Protein AF-A0A2H0AMA6-F1 (afdb_monomer_lite)

Structure (mmCIF, N/CA/C/O backbone):
data_AF-A0A2H0AMA6-F1
#
_entry.id   AF-A0A2H0AMA6-F1
#
loop_
_atom_site.group_PDB
_atom_site.id
_atom_site.type_symbol
_atom_site.label_atom_id
_atom_site.label_alt_id
_atom_site.label_comp_id
_atom_site.label_asym_id
_atom_site.label_entity_id
_atom_site.label_seq_id
_atom_site.pdbx_PDB_ins_code
_atom_site.Cartn_x
_atom_site.Cartn_y
_atom_site.Cartn_z
_atom_site.occupancy
_atom_site.B_iso_or_equiv
_atom_site.auth_seq_id
_atom_site.auth_comp_id
_atom_site.auth_asym_id
_atom_site.auth_atom_id
_atom_site.pdbx_PDB_model_num
ATOM 1 N N . MET A 1 1 ? 12.348 5.128 -39.832 1.00 60.75 1 MET A N 1
ATOM 2 C CA . MET A 1 1 ? 12.205 6.499 -39.273 1.00 60.75 1 MET A CA 1
ATOM 3 C C . MET A 1 1 ? 12.639 6.485 -37.805 1.00 60.75 1 MET A C 1
ATOM 5 O O . MET A 1 1 ? 12.802 5.399 -37.267 1.00 60.75 1 MET A O 1
ATOM 9 N N . GLY A 1 2 ? 12.882 7.640 -37.170 1.00 78.94 2 GLY A N 1
ATOM 10 C CA . GLY A 1 2 ? 13.132 7.731 -35.716 1.00 78.94 2 GLY A CA 1
ATOM 11 C C . GLY A 1 2 ? 14.595 7.678 -35.244 1.00 78.94 2 GLY A C 1
ATOM 12 O O . GLY A 1 2 ? 14.843 7.806 -34.049 1.00 78.94 2 GLY A O 1
ATOM 13 N N . PHE A 1 3 ? 15.571 7.529 -36.150 1.00 84.69 3 PHE A N 1
ATOM 14 C CA . PHE A 1 3 ? 16.993 7.502 -35.772 1.00 84.69 3 PHE A CA 1
ATOM 15 C C . PHE A 1 3 ? 17.473 8.834 -35.187 1.00 84.69 3 PHE A C 1
ATOM 17 O O . PHE A 1 3 ? 18.254 8.829 -34.246 1.00 84.69 3 PHE A O 1
ATOM 24 N N . GLU A 1 4 ? 16.985 9.961 -35.708 1.00 85.94 4 GLU A N 1
ATOM 25 C CA . GLU A 1 4 ? 17.344 11.302 -35.233 1.00 85.94 4 GLU A CA 1
ATOM 26 C C . GLU A 1 4 ? 17.102 11.450 -33.727 1.00 85.94 4 GLU A C 1
ATOM 28 O O . GLU A 1 4 ? 18.034 11.767 -32.985 1.00 85.94 4 GLU A O 1
ATOM 33 N N . ARG A 1 5 ? 15.900 11.078 -33.263 1.00 87.19 5 ARG A N 1
ATOM 34 C CA . ARG A 1 5 ? 15.544 11.087 -31.839 1.00 87.19 5 ARG A CA 1
ATOM 35 C C . ARG A 1 5 ? 16.490 10.221 -31.017 1.00 87.19 5 ARG A C 1
ATOM 37 O O . ARG A 1 5 ? 17.027 10.695 -30.030 1.00 87.19 5 ARG A O 1
ATOM 44 N N . VAL A 1 6 ? 16.741 8.980 -31.439 1.00 87.56 6 VAL A N 1
ATOM 45 C CA . VAL A 1 6 ? 17.653 8.067 -30.725 1.00 87.56 6 VAL A CA 1
ATOM 46 C C . VAL A 1 6 ? 19.079 8.616 -30.695 1.00 87.56 6 VAL A C 1
ATOM 48 O O . VAL A 1 6 ? 19.745 8.560 -29.666 1.00 87.56 6 VAL A O 1
ATOM 51 N N . SER A 1 7 ? 19.550 9.176 -31.809 1.00 88.12 7 SER A N 1
ATOM 52 C CA . SER A 1 7 ? 20.918 9.667 -31.943 1.00 88.12 7 SER A CA 1
ATOM 53 C C . SER A 1 7 ? 21.227 10.807 -30.972 1.00 88.12 7 SER A C 1
ATOM 55 O O . SER A 1 7 ? 22.338 10.849 -30.447 1.00 88.12 7 SER A O 1
ATOM 57 N N . GLY A 1 8 ? 20.248 11.662 -30.653 1.00 88.12 8 GLY A N 1
ATOM 58 C CA . GLY A 1 8 ? 20.400 12.756 -29.690 1.00 88.12 8 GLY A CA 1
ATOM 59 C C . GLY A 1 8 ? 20.886 12.307 -28.308 1.00 88.12 8 GLY A C 1
ATOM 60 O O . GLY A 1 8 ? 21.648 13.029 -27.676 1.00 88.12 8 GLY A O 1
ATOM 61 N N . TYR A 1 9 ? 20.543 11.084 -27.893 1.00 86.81 9 TYR A N 1
ATOM 62 C CA . TYR A 1 9 ? 20.880 10.527 -26.578 1.00 86.81 9 TYR A CA 1
ATOM 63 C C . TYR A 1 9 ? 22.109 9.597 -26.580 1.00 86.81 9 TYR A C 1
ATOM 65 O O . TYR A 1 9 ? 22.490 9.050 -25.543 1.00 86.81 9 TYR A O 1
ATOM 73 N N . LEU A 1 10 ? 22.737 9.378 -27.738 1.00 89.19 10 LEU A N 1
ATOM 74 C CA . LEU A 1 10 ? 23.901 8.497 -27.877 1.00 89.19 10 LEU A CA 1
ATOM 75 C C . LEU A 1 10 ? 25.180 9.293 -28.123 1.00 89.19 10 LEU A C 1
ATOM 77 O O . LEU A 1 10 ? 25.173 10.297 -28.845 1.00 89.19 10 LEU A O 1
ATOM 81 N N . THR A 1 11 ? 26.300 8.787 -27.600 1.00 87.12 11 THR A N 1
ATOM 82 C CA . THR A 1 11 ? 27.637 9.285 -27.960 1.00 87.12 11 THR A CA 1
ATOM 83 C C . THR A 1 11 ? 27.904 9.061 -29.449 1.00 87.12 11 THR A C 1
ATOM 85 O O . THR A 1 11 ? 27.318 8.174 -30.071 1.00 87.12 11 THR A O 1
ATOM 88 N N . PHE A 1 12 ? 28.804 9.846 -30.046 1.00 85.94 12 PHE A N 1
ATOM 89 C CA . PHE A 1 12 ? 29.128 9.716 -31.471 1.00 85.94 12 PHE A CA 1
ATOM 90 C C . PHE A 1 12 ? 29.562 8.290 -31.855 1.00 85.94 12 PHE A C 1
ATOM 92 O O . PHE A 1 12 ? 29.065 7.731 -32.832 1.00 85.94 12 PHE A O 1
ATOM 99 N N . ASP A 1 13 ? 30.411 7.668 -31.034 1.00 85.56 13 ASP A N 1
ATOM 100 C CA . ASP A 1 13 ? 30.837 6.277 -31.209 1.00 85.56 13 ASP A CA 1
ATOM 101 C C . ASP A 1 13 ? 29.646 5.300 -31.150 1.00 85.56 13 ASP A C 1
ATOM 103 O O . ASP A 1 13 ? 29.482 4.446 -32.024 1.00 85.56 13 ASP A O 1
ATOM 107 N N . ASN A 1 14 ? 28.731 5.484 -30.195 1.00 87.06 14 ASN A N 1
ATOM 108 C CA . ASN A 1 14 ? 27.547 4.636 -30.061 1.00 87.06 14 ASN A CA 1
ATOM 109 C C . ASN A 1 14 ? 26.516 4.849 -31.177 1.00 87.06 14 ASN A C 1
ATOM 111 O O . ASN A 1 14 ? 25.849 3.891 -31.568 1.00 87.06 14 ASN A O 1
ATOM 115 N N . ARG A 1 15 ? 26.430 6.047 -31.772 1.00 89.50 15 ARG A N 1
ATOM 116 C CA . ARG A 1 15 ? 25.639 6.281 -32.996 1.00 89.50 15 ARG A CA 1
ATOM 117 C C . ARG A 1 15 ? 26.177 5.447 -34.155 1.00 89.50 15 ARG A C 1
ATOM 119 O O . ARG A 1 15 ? 25.401 4.776 -34.835 1.00 89.50 15 ARG A O 1
ATOM 126 N N . ILE A 1 16 ? 27.498 5.454 -34.354 1.00 85.38 16 ILE A N 1
ATOM 127 C CA . ILE A 1 16 ? 28.161 4.675 -35.409 1.00 85.38 16 ILE A CA 1
ATOM 128 C C . ILE A 1 16 ? 27.974 3.181 -35.162 1.00 85.38 16 ILE A C 1
ATOM 130 O O . ILE A 1 16 ? 27.588 2.454 -36.079 1.00 85.38 16 ILE A O 1
ATOM 134 N N . LYS A 1 17 ? 28.185 2.718 -33.926 1.00 85.50 17 LYS A N 1
ATOM 135 C CA . LYS A 1 17 ? 27.954 1.319 -33.551 1.00 85.50 17 LYS A CA 1
ATOM 136 C C . LYS A 1 17 ? 26.507 0.918 -33.804 1.00 85.50 17 LYS A C 1
ATOM 138 O O . LYS A 1 17 ? 26.286 -0.088 -34.465 1.00 85.50 17 LYS A O 1
ATOM 143 N N . LEU A 1 18 ? 25.523 1.703 -33.364 1.00 87.19 18 LEU A N 1
ATOM 144 C CA . LEU A 1 18 ? 24.110 1.399 -33.593 1.00 87.19 18 LEU A CA 1
ATOM 145 C C . LEU A 1 18 ? 23.794 1.288 -35.090 1.00 87.19 18 LEU A C 1
ATOM 147 O O . LEU A 1 18 ? 23.205 0.292 -35.511 1.00 87.19 18 LEU A O 1
ATOM 151 N N . LEU A 1 19 ? 24.246 2.245 -35.907 1.00 87.06 19 LEU A N 1
ATOM 152 C CA . LEU A 1 19 ? 24.083 2.186 -37.363 1.00 87.06 19 LEU A CA 1
ATOM 153 C C . LEU A 1 19 ? 24.729 0.930 -37.949 1.00 87.06 19 LEU A C 1
ATOM 155 O O . LEU A 1 19 ? 24.087 0.203 -38.709 1.00 87.06 19 LEU A O 1
ATOM 159 N N . LEU A 1 20 ? 25.956 0.614 -37.543 1.00 83.56 20 LEU A N 1
ATOM 160 C CA . LEU A 1 20 ? 26.652 -0.582 -37.994 1.00 83.56 20 LEU A CA 1
ATOM 161 C C . LEU A 1 20 ? 25.881 -1.862 -37.634 1.00 83.56 20 LEU A C 1
ATOM 163 O O . LEU A 1 20 ? 25.684 -2.722 -38.495 1.00 83.56 20 LEU A O 1
ATOM 167 N N . LEU A 1 21 ? 25.398 -1.978 -36.392 1.00 81.81 21 LEU A N 1
ATOM 168 C CA . LEU A 1 21 ? 24.591 -3.116 -35.942 1.00 81.81 21 LEU A CA 1
ATOM 169 C C . LEU A 1 21 ? 23.307 -3.234 -36.778 1.00 81.81 21 LEU A C 1
ATOM 171 O O . LEU A 1 21 ? 22.944 -4.337 -37.186 1.00 81.81 21 LEU A O 1
ATOM 175 N N . THR A 1 22 ? 22.647 -2.115 -37.088 1.00 85.69 22 THR A N 1
ATOM 176 C CA . THR A 1 22 ? 21.399 -2.116 -37.871 1.00 85.69 22 THR A CA 1
ATOM 177 C C . THR A 1 22 ? 21.622 -2.555 -39.318 1.00 85.69 22 THR A C 1
ATOM 179 O O . THR A 1 22 ? 20.881 -3.401 -39.818 1.00 85.69 22 THR A O 1
ATOM 182 N N . LEU A 1 23 ? 22.695 -2.091 -39.968 1.00 84.06 23 LEU A N 1
ATOM 183 C CA . LEU A 1 23 ? 23.067 -2.506 -41.324 1.00 84.06 23 LEU A CA 1
ATOM 184 C C . LEU A 1 23 ? 23.424 -3.995 -41.383 1.00 84.06 23 LEU A C 1
ATOM 186 O O . LEU A 1 23 ? 23.008 -4.713 -42.298 1.00 84.06 23 LEU A O 1
ATOM 190 N N . LEU A 1 24 ? 24.162 -4.489 -40.385 1.00 80.44 24 LEU A N 1
ATOM 191 C CA . LEU A 1 24 ? 24.450 -5.916 -40.254 1.00 80.44 24 LEU A CA 1
ATOM 192 C C . LEU A 1 24 ? 23.168 -6.730 -40.001 1.00 80.44 24 LEU A C 1
ATOM 194 O O . LEU A 1 24 ? 23.034 -7.837 -40.532 1.00 80.44 24 LEU A O 1
ATOM 198 N N . GLY A 1 25 ? 22.219 -6.177 -39.239 1.00 78.81 25 GLY A N 1
ATOM 199 C CA . GLY A 1 25 ? 20.888 -6.738 -39.016 1.00 78.81 25 GLY A CA 1
ATOM 200 C C . GLY A 1 25 ? 20.083 -6.872 -40.310 1.00 78.81 25 GLY A C 1
ATOM 201 O O . GLY A 1 25 ? 19.599 -7.963 -40.613 1.00 78.81 25 GLY A O 1
ATOM 202 N N . VAL A 1 26 ? 20.027 -5.815 -41.129 1.00 82.56 26 VAL A N 1
ATOM 203 C CA . VAL A 1 26 ? 19.351 -5.819 -42.441 1.00 82.56 26 VAL A CA 1
ATOM 204 C C . VAL A 1 26 ? 19.983 -6.845 -43.376 1.00 82.56 26 VAL A C 1
ATOM 206 O O . VAL A 1 26 ? 19.280 -7.659 -43.978 1.00 82.56 26 VAL A O 1
ATOM 209 N N . LYS A 1 27 ? 21.320 -6.870 -43.460 1.00 80.00 27 LYS A N 1
ATOM 210 C CA . LYS A 1 27 ? 22.049 -7.829 -44.301 1.00 80.00 27 LYS A CA 1
ATOM 211 C C . LYS A 1 27 ? 21.727 -9.279 -43.935 1.00 80.00 27 LYS A C 1
ATOM 213 O O . LYS A 1 27 ? 21.660 -10.127 -44.823 1.00 80.00 27 LYS A O 1
ATOM 218 N N . ARG A 1 28 ? 21.534 -9.574 -42.646 1.00 76.00 28 ARG A N 1
ATOM 219 C CA . ARG A 1 28 ? 21.132 -10.906 -42.175 1.00 76.00 28 ARG A CA 1
ATOM 220 C C . ARG A 1 28 ? 19.673 -11.209 -42.501 1.00 76.00 28 ARG A C 1
ATOM 222 O O . ARG A 1 28 ? 19.397 -12.298 -42.986 1.00 76.00 28 ARG A O 1
ATOM 229 N N . ALA A 1 29 ? 18.766 -10.285 -42.202 1.00 75.12 29 ALA A N 1
ATOM 230 C CA . ALA A 1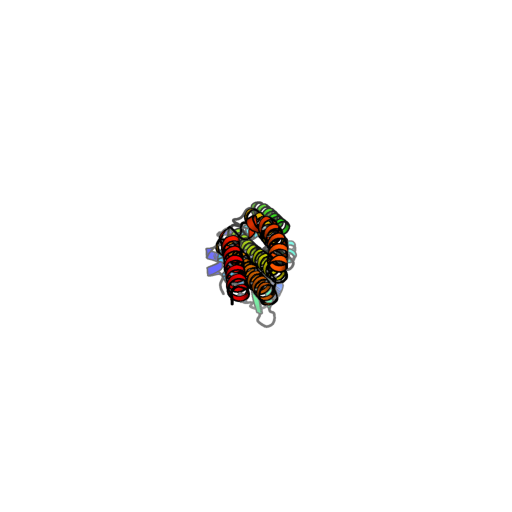 29 ? 17.333 -10.535 -42.268 1.00 75.12 29 ALA A CA 1
ATOM 231 C C . ALA A 1 29 ? 16.795 -10.596 -43.709 1.00 75.12 29 ALA A C 1
ATOM 233 O O . ALA A 1 29 ? 16.007 -11.478 -44.033 1.00 75.12 29 ALA A O 1
ATOM 234 N N . ALA A 1 30 ? 17.280 -9.716 -44.590 1.00 70.62 30 ALA A N 1
ATOM 235 C CA . ALA A 1 30 ? 16.842 -9.619 -45.986 1.00 70.62 30 ALA A CA 1
ATOM 236 C C . ALA A 1 30 ? 17.817 -10.267 -46.992 1.00 70.62 30 ALA A C 1
ATOM 238 O O . ALA A 1 30 ? 17.676 -10.103 -48.206 1.00 70.62 30 ALA A O 1
ATOM 239 N N . GLY A 1 31 ? 18.872 -10.940 -46.511 1.00 68.12 31 GLY A N 1
ATOM 240 C CA . GLY A 1 31 ? 19.891 -11.579 -47.357 1.00 68.12 31 GLY A CA 1
ATOM 241 C C . GLY A 1 31 ? 20.680 -10.618 -48.263 1.00 68.12 31 GLY A C 1
ATOM 242 O O . GLY A 1 31 ? 21.385 -11.073 -49.161 1.00 68.12 31 GLY A O 1
ATOM 243 N N . GLY A 1 32 ? 20.557 -9.301 -48.053 1.00 63.25 32 GLY A N 1
ATOM 244 C CA . GLY A 1 32 ? 21.255 -8.254 -48.807 1.00 63.25 32 GLY A CA 1
ATOM 245 C C . GLY A 1 32 ? 20.741 -7.992 -50.228 1.00 63.25 32 GLY A C 1
ATOM 246 O O . GLY A 1 32 ? 21.416 -7.286 -50.969 1.00 63.25 32 GLY A O 1
ATOM 247 N N . LYS A 1 33 ? 19.589 -8.552 -50.624 1.00 62.06 33 LYS A N 1
ATOM 248 C CA . LYS A 1 33 ? 19.087 -8.476 -52.013 1.00 62.06 33 LYS A CA 1
ATOM 249 C C . LYS A 1 33 ? 17.900 -7.527 -52.219 1.00 62.06 33 LYS A C 1
ATOM 251 O O . LYS A 1 33 ? 17.565 -7.239 -53.361 1.00 62.06 33 LYS A O 1
ATOM 256 N N . GLN A 1 34 ? 17.250 -7.060 -51.152 1.00 68.88 34 GLN A N 1
ATOM 257 C CA . GLN A 1 34 ? 16.043 -6.229 -51.240 1.00 68.88 34 GLN A CA 1
ATOM 258 C C . GLN A 1 34 ? 16.127 -5.001 -50.332 1.00 68.88 34 GLN A C 1
ATOM 260 O O . GLN A 1 34 ? 16.641 -5.077 -49.212 1.00 68.88 34 GLN A O 1
ATOM 265 N N . ALA A 1 35 ? 15.584 -3.879 -50.816 1.00 71.94 35 ALA A N 1
ATOM 266 C CA . ALA A 1 35 ? 15.422 -2.667 -50.023 1.00 71.94 35 ALA A CA 1
ATOM 267 C C . ALA A 1 35 ? 14.577 -2.976 -48.777 1.00 71.94 35 ALA A C 1
ATOM 269 O O . ALA A 1 35 ? 13.486 -3.540 -48.875 1.00 71.94 35 ALA A O 1
ATOM 270 N N . THR A 1 36 ? 15.128 -2.647 -47.613 1.00 82.19 36 THR A N 1
ATOM 271 C CA . THR A 1 36 ? 14.545 -2.922 -46.298 1.00 82.19 36 THR A CA 1
ATOM 272 C C . THR A 1 36 ? 14.492 -1.616 -45.526 1.00 82.19 36 THR A C 1
ATOM 274 O O . THR A 1 36 ? 15.496 -0.907 -45.445 1.00 82.19 36 THR A O 1
ATOM 277 N N . TYR A 1 37 ? 13.337 -1.301 -44.954 1.00 85.69 37 TYR A N 1
ATOM 278 C CA . TYR A 1 37 ? 13.173 -0.129 -44.107 1.00 85.69 37 TYR A CA 1
ATOM 279 C C . TYR A 1 37 ? 13.682 -0.430 -42.699 1.00 85.69 37 TYR A C 1
ATOM 281 O O . TYR A 1 37 ? 13.457 -1.517 -42.172 1.00 85.69 37 TYR A O 1
ATOM 289 N N . ILE A 1 38 ? 14.357 0.536 -42.079 1.00 88.00 38 ILE A N 1
ATOM 290 C CA . ILE A 1 38 ? 14.775 0.446 -40.677 1.00 88.00 38 ILE A CA 1
ATOM 291 C C . ILE A 1 38 ? 13.875 1.357 -39.851 1.00 88.00 38 ILE A C 1
ATOM 293 O O . ILE A 1 38 ? 13.722 2.553 -40.146 1.00 88.00 38 ILE A O 1
ATOM 297 N N . ASP A 1 39 ? 13.285 0.784 -38.812 1.00 89.00 39 ASP A N 1
ATOM 298 C CA . ASP A 1 39 ? 12.404 1.484 -37.898 1.00 89.00 39 ASP A CA 1
ATOM 299 C C . ASP A 1 39 ? 13.009 1.563 -36.494 1.00 89.00 39 ASP A C 1
ATOM 301 O O . ASP A 1 39 ? 13.275 0.547 -35.859 1.00 89.00 39 ASP A O 1
ATOM 305 N N . PHE A 1 40 ? 13.222 2.790 -36.022 1.00 89.06 40 PHE A N 1
ATOM 306 C CA . PHE A 1 40 ? 13.710 3.099 -34.681 1.00 89.06 40 PHE A CA 1
ATOM 307 C C . PHE A 1 40 ? 12.598 3.652 -33.785 1.00 89.06 40 PHE A C 1
ATOM 309 O O . PHE A 1 40 ? 12.904 4.108 -32.689 1.00 89.06 40 PHE A O 1
ATOM 316 N N . ALA A 1 41 ? 11.331 3.660 -34.215 1.00 88.19 41 ALA A N 1
ATOM 317 C CA . ALA A 1 41 ? 10.244 4.265 -33.447 1.00 88.19 41 ALA A CA 1
ATOM 318 C C . ALA A 1 41 ? 10.113 3.670 -32.034 1.00 88.19 41 ALA A C 1
ATOM 320 O O . ALA A 1 41 ? 9.982 4.420 -31.071 1.00 88.19 41 ALA A O 1
ATOM 321 N N . VAL A 1 42 ? 10.226 2.343 -31.900 1.00 86.25 42 VAL A N 1
ATOM 322 C CA . VAL A 1 42 ? 10.123 1.648 -30.603 1.00 86.25 42 VAL A CA 1
ATOM 323 C C . VAL A 1 42 ? 11.281 2.024 -29.677 1.00 86.25 42 VAL A C 1
ATOM 325 O O . VAL A 1 42 ? 11.053 2.443 -28.543 1.00 86.25 42 VAL A O 1
ATOM 328 N N . LEU A 1 43 ? 12.523 1.958 -30.172 1.00 87.12 43 LEU A N 1
ATOM 329 C CA . LEU A 1 43 ? 13.686 2.406 -29.406 1.00 87.12 43 LEU A CA 1
ATOM 330 C C . LEU A 1 43 ? 13.581 3.895 -29.049 1.00 87.12 43 LEU A C 1
ATOM 332 O O . LEU A 1 43 ? 13.838 4.272 -27.913 1.00 87.12 43 LEU A O 1
ATOM 336 N N . GLY A 1 44 ? 13.168 4.735 -29.997 1.00 86.75 44 GLY A N 1
ATOM 337 C CA . GLY A 1 44 ? 13.021 6.179 -29.824 1.00 86.75 44 GLY A CA 1
ATOM 338 C C . GLY A 1 44 ? 11.942 6.579 -28.822 1.00 86.75 44 GLY A C 1
ATOM 339 O O . GLY A 1 44 ? 12.094 7.607 -28.174 1.00 86.75 44 GLY A O 1
ATOM 340 N N . ALA A 1 45 ? 10.890 5.777 -28.651 1.00 86.06 45 ALA A N 1
ATOM 341 C CA . ALA A 1 45 ? 9.876 6.007 -27.623 1.00 86.06 45 ALA A CA 1
ATOM 342 C C . ALA A 1 45 ? 10.418 5.777 -26.201 1.00 86.06 45 ALA A C 1
ATOM 344 O O . ALA A 1 45 ? 9.978 6.434 -25.264 1.00 86.06 45 ALA A O 1
ATOM 345 N N . ASN A 1 46 ? 11.390 4.872 -26.048 1.00 83.12 46 ASN A N 1
ATOM 346 C CA . ASN A 1 46 ? 11.934 4.476 -24.747 1.00 83.12 46 ASN A CA 1
ATOM 347 C C . ASN A 1 46 ? 13.315 5.081 -24.446 1.00 83.12 46 ASN A C 1
ATOM 349 O O . ASN A 1 46 ? 13.797 4.953 -23.321 1.00 83.12 46 ASN A O 1
ATOM 353 N N . ILE A 1 47 ? 13.967 5.717 -25.429 1.00 85.69 47 ILE A N 1
ATOM 354 C CA . ILE A 1 47 ? 15.373 6.130 -25.327 1.00 85.69 47 ILE A CA 1
ATOM 355 C C . ILE A 1 47 ? 15.606 7.167 -24.227 1.00 85.69 47 ILE A C 1
ATOM 357 O O . ILE A 1 47 ? 16.614 7.078 -23.542 1.00 85.69 47 ILE A O 1
ATOM 361 N N . GLU A 1 48 ? 14.663 8.079 -23.990 1.00 83.25 48 GLU A N 1
ATOM 362 C CA . GLU A 1 48 ? 14.759 9.100 -22.934 1.00 83.25 48 GLU A CA 1
ATOM 363 C C . GLU A 1 48 ? 15.011 8.496 -21.551 1.00 83.25 48 GLU A C 1
ATOM 365 O O . GLU A 1 48 ? 15.843 8.999 -20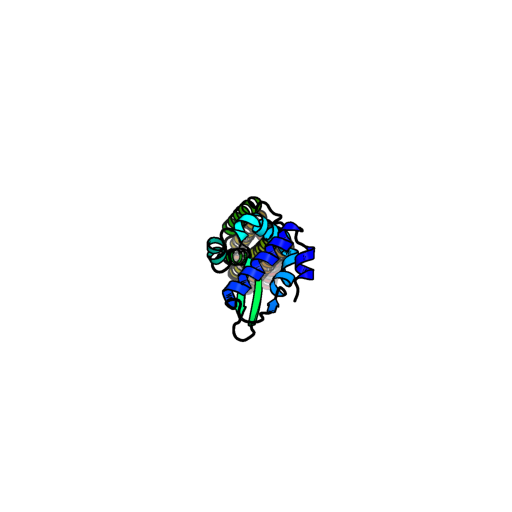.806 1.00 83.25 48 GLU A O 1
ATOM 370 N N . ASN A 1 49 ? 14.370 7.365 -21.248 1.00 78.38 49 ASN A N 1
ATOM 371 C CA . ASN A 1 49 ? 14.505 6.684 -19.958 1.00 78.38 49 ASN A CA 1
ATOM 372 C C . ASN A 1 49 ? 15.562 5.567 -19.982 1.00 78.38 49 ASN A C 1
ATOM 374 O O . ASN A 1 49 ? 15.812 4.908 -18.977 1.00 78.38 49 ASN A O 1
ATOM 378 N N . ARG A 1 50 ? 16.130 5.250 -21.151 1.00 82.56 50 ARG A N 1
ATOM 379 C CA . ARG A 1 50 ? 16.973 4.054 -21.345 1.00 82.56 50 ARG A CA 1
ATOM 380 C C . ARG A 1 50 ? 18.318 4.354 -21.991 1.00 82.56 50 ARG A C 1
ATOM 382 O O . ARG A 1 50 ? 19.081 3.420 -22.229 1.00 82.56 50 ARG A O 1
ATOM 389 N N . PHE A 1 51 ? 18.633 5.615 -22.281 1.00 84.38 51 PHE A N 1
ATOM 390 C CA . PHE A 1 51 ? 19.821 5.972 -23.051 1.00 84.38 51 PHE A CA 1
ATOM 391 C C . PHE A 1 51 ? 21.116 5.519 -22.385 1.00 84.38 51 PHE A C 1
ATOM 393 O O . PHE A 1 51 ? 22.017 5.074 -23.091 1.00 84.38 51 PHE A O 1
ATOM 400 N N . GLU A 1 52 ? 21.223 5.567 -21.058 1.00 79.62 52 GLU A N 1
ATOM 401 C CA . GLU A 1 52 ? 22.427 5.098 -20.370 1.00 79.62 52 GLU A CA 1
ATOM 402 C C . GLU A 1 52 ? 22.608 3.588 -20.495 1.00 79.62 52 GLU A C 1
ATOM 404 O O . GLU A 1 52 ? 23.675 3.135 -20.898 1.00 79.62 52 GLU A O 1
ATOM 409 N N . ALA A 1 53 ? 21.545 2.810 -20.277 1.00 81.50 53 ALA A N 1
ATOM 410 C CA . ALA A 1 53 ? 21.573 1.360 -20.459 1.00 81.50 53 ALA A CA 1
ATOM 411 C C . ALA A 1 53 ? 21.858 0.967 -21.924 1.00 81.50 53 ALA A C 1
ATOM 413 O O . ALA A 1 53 ? 22.549 -0.019 -22.197 1.00 81.50 53 ALA A O 1
ATOM 414 N N . VAL A 1 54 ? 21.360 1.750 -22.886 1.00 84.44 54 VAL A N 1
ATOM 415 C CA . VAL A 1 54 ? 21.661 1.570 -24.313 1.00 84.44 54 VAL A CA 1
ATOM 416 C C . VAL A 1 54 ? 23.126 1.906 -24.608 1.00 84.44 54 VAL A C 1
ATOM 418 O O . VAL A 1 54 ? 23.792 1.132 -25.299 1.00 84.44 54 VAL A O 1
ATOM 421 N N . ASN A 1 55 ? 23.649 3.014 -24.077 1.00 83.31 55 ASN A N 1
ATOM 422 C CA . ASN A 1 55 ? 25.049 3.406 -24.239 1.00 83.31 55 ASN A CA 1
ATOM 423 C C . ASN A 1 55 ? 25.995 2.384 -23.597 1.00 83.31 55 ASN A C 1
ATOM 425 O O . ASN A 1 55 ? 26.962 1.986 -24.238 1.00 83.31 55 ASN A O 1
ATOM 429 N N . ASP A 1 56 ? 25.701 1.899 -22.392 1.00 81.62 56 ASP A N 1
ATOM 430 C CA . ASP A 1 56 ? 26.477 0.852 -21.720 1.00 81.62 56 ASP A CA 1
ATOM 431 C C . ASP A 1 56 ? 26.472 -0.460 -22.524 1.00 81.62 56 ASP A C 1
ATOM 433 O O . ASP A 1 56 ? 27.521 -1.045 -22.817 1.00 81.62 56 ASP A O 1
ATOM 437 N N . SER A 1 57 ? 25.298 -0.870 -23.021 1.00 81.31 57 SER A N 1
ATOM 438 C CA . SER A 1 57 ? 25.176 -2.049 -23.884 1.00 81.31 57 SER A CA 1
ATOM 439 C C . SER A 1 57 ? 26.034 -1.934 -25.149 1.00 81.31 57 SER A C 1
ATOM 441 O O . SER A 1 57 ? 26.684 -2.908 -25.544 1.00 81.31 57 SER A O 1
ATOM 443 N N . LEU A 1 58 ? 26.081 -0.749 -25.764 1.00 81.81 58 LEU A N 1
ATOM 444 C CA . LEU A 1 58 ? 26.904 -0.454 -26.941 1.00 81.81 58 LEU A CA 1
ATOM 445 C C . LEU A 1 58 ? 28.399 -0.301 -26.613 1.00 81.81 58 LEU A C 1
ATOM 447 O O . LEU A 1 58 ? 29.244 -0.668 -27.431 1.00 81.81 58 LEU A O 1
ATOM 451 N N . ASN A 1 59 ? 28.744 0.176 -25.418 1.00 82.12 59 ASN A N 1
ATOM 452 C CA . ASN A 1 59 ? 30.124 0.296 -24.945 1.00 82.12 59 ASN A CA 1
ATOM 453 C C . ASN A 1 59 ? 30.768 -1.072 -24.687 1.00 82.12 59 ASN A C 1
ATOM 455 O O . ASN A 1 59 ? 31.972 -1.223 -24.875 1.00 82.12 59 ASN A O 1
ATOM 459 N N . SER A 1 60 ? 29.969 -2.093 -24.355 1.00 74.12 60 SER A N 1
ATOM 460 C CA . SER A 1 60 ? 30.438 -3.470 -24.120 1.00 74.12 60 SER A CA 1
ATOM 461 C C . SER A 1 60 ? 31.050 -4.176 -25.347 1.00 74.12 60 SER A C 1
ATOM 463 O O . SER A 1 60 ? 31.455 -5.337 -25.260 1.00 74.12 60 SER A O 1
ATOM 465 N N . SER A 1 61 ? 31.055 -3.548 -26.527 1.00 70.00 61 SER A N 1
ATOM 466 C CA . SER A 1 61 ? 31.630 -4.098 -27.760 1.00 70.00 61 SER A CA 1
ATOM 467 C C . SER A 1 61 ? 32.317 -2.998 -28.567 1.00 70.00 61 SER A C 1
ATOM 469 O O . SER A 1 61 ? 31.743 -1.933 -28.794 1.00 70.00 61 SER A O 1
ATOM 471 N N . SER A 1 62 ? 33.534 -3.246 -29.050 1.00 70.69 62 SER A N 1
ATOM 472 C CA . SER A 1 62 ? 34.212 -2.291 -29.932 1.00 70.69 62 SER A CA 1
ATOM 473 C C . SER A 1 62 ? 33.678 -2.377 -31.369 1.00 70.69 62 SER A C 1
ATOM 475 O O . SER A 1 62 ? 33.256 -3.437 -31.841 1.00 70.69 62 SER A O 1
ATOM 477 N N . ALA A 1 63 ? 33.720 -1.262 -32.106 1.00 67.94 63 ALA A N 1
ATOM 478 C CA . ALA A 1 63 ? 33.319 -1.233 -33.517 1.00 67.94 63 ALA A CA 1
ATOM 479 C C . ALA A 1 63 ? 34.159 -2.201 -34.379 1.00 67.94 63 ALA A C 1
ATOM 481 O O . ALA A 1 63 ? 33.631 -2.855 -35.282 1.00 67.94 63 ALA A O 1
ATOM 482 N N . ASN A 1 64 ? 35.443 -2.358 -34.043 1.00 66.88 64 ASN A N 1
ATOM 483 C CA . ASN A 1 64 ? 36.356 -3.281 -34.716 1.00 66.88 64 ASN A CA 1
ATOM 484 C C . ASN A 1 64 ? 35.993 -4.750 -34.459 1.00 66.88 64 ASN A C 1
ATOM 486 O O . ASN A 1 64 ? 35.961 -5.539 -35.403 1.00 66.88 64 ASN A O 1
ATOM 490 N N . GLU A 1 65 ? 35.641 -5.120 -33.225 1.00 68.56 65 GLU A N 1
ATOM 491 C CA . GLU A 1 65 ? 35.172 -6.477 -32.905 1.00 68.56 65 GLU A CA 1
ATOM 492 C C . GLU A 1 65 ? 33.860 -6.816 -33.621 1.00 68.56 65 GLU A C 1
ATOM 494 O O . GLU A 1 65 ? 33.700 -7.923 -34.140 1.00 68.56 65 GLU A O 1
ATOM 499 N N . LEU A 1 66 ? 32.932 -5.856 -33.696 1.00 68.50 66 LEU A N 1
ATOM 500 C CA . LEU A 1 66 ? 31.665 -6.010 -34.417 1.00 68.50 66 LEU A CA 1
ATOM 501 C C . LEU A 1 66 ? 31.877 -6.201 -35.927 1.00 68.50 66 LEU A C 1
ATOM 503 O O . LEU A 1 66 ? 31.127 -6.941 -36.572 1.00 68.50 66 LEU A O 1
ATOM 507 N N . TRP A 1 67 ? 32.899 -5.554 -36.490 1.00 67.88 67 TRP A N 1
ATOM 508 C CA . TRP A 1 67 ? 33.235 -5.651 -37.908 1.00 67.88 67 TRP A CA 1
ATOM 509 C C . TRP A 1 67 ? 33.956 -6.955 -38.270 1.00 67.88 67 TRP A C 1
ATOM 511 O O . TRP A 1 67 ? 33.630 -7.566 -39.295 1.00 67.88 67 TRP A O 1
ATOM 521 N N . GLN A 1 68 ? 34.911 -7.381 -37.434 1.00 69.00 68 GLN A N 1
ATOM 522 C CA . GLN A 1 68 ? 35.765 -8.547 -37.675 1.00 69.00 68 GLN A CA 1
ATOM 523 C C . GLN A 1 68 ? 35.057 -9.873 -37.366 1.00 69.00 68 GLN A C 1
ATOM 525 O O . GLN A 1 68 ? 35.124 -10.799 -38.173 1.00 69.00 68 GLN A O 1
ATOM 530 N N . ASP A 1 69 ? 34.303 -9.969 -36.265 1.00 64.31 69 ASP A N 1
ATOM 531 C CA . ASP A 1 69 ? 33.601 -11.202 -35.882 1.00 64.31 69 ASP A CA 1
ATOM 532 C C . ASP A 1 69 ? 32.085 -11.094 -36.097 1.00 64.31 69 ASP A C 1
ATOM 534 O O . ASP A 1 69 ? 31.247 -11.128 -35.184 1.00 64.31 69 ASP A O 1
ATOM 538 N N . ARG A 1 70 ? 31.721 -11.035 -37.382 1.00 65.06 70 ARG A N 1
ATOM 539 C CA . ARG A 1 70 ? 30.324 -11.023 -37.846 1.00 65.06 70 ARG A CA 1
ATOM 540 C C . ARG A 1 70 ? 29.529 -12.240 -37.355 1.00 65.06 70 ARG A C 1
ATOM 542 O O . ARG A 1 70 ? 28.302 -12.186 -37.323 1.00 65.06 70 ARG A O 1
ATOM 549 N N . SER A 1 71 ? 30.188 -13.342 -36.986 1.00 61.78 71 SER A N 1
ATOM 550 C CA . SER A 1 71 ? 29.548 -14.575 -36.511 1.00 61.78 71 SER A CA 1
ATOM 551 C C . SER A 1 71 ? 29.086 -14.475 -35.048 1.00 61.78 71 SER A C 1
ATOM 553 O O . SER A 1 71 ? 27.984 -14.925 -34.712 1.00 61.78 71 SER A O 1
ATOM 555 N N . ARG A 1 72 ? 29.877 -13.817 -34.187 1.00 61.69 72 ARG A N 1
ATOM 556 C CA . ARG A 1 72 ? 29.532 -13.531 -32.783 1.00 61.69 72 ARG A CA 1
ATOM 557 C C . ARG A 1 72 ? 28.419 -12.492 -32.687 1.00 61.69 72 ARG A C 1
ATOM 559 O O . ARG A 1 72 ? 27.481 -12.681 -31.911 1.00 61.69 72 ARG A O 1
ATOM 566 N N . PHE A 1 73 ? 28.468 -11.459 -33.533 1.00 62.78 73 PHE A N 1
ATOM 567 C CA . PHE A 1 73 ? 27.386 -10.480 -33.672 1.00 62.78 73 PHE A CA 1
ATOM 568 C C . PHE A 1 73 ? 26.055 -11.152 -34.054 1.00 62.78 73 PHE A C 1
ATOM 570 O O . PHE A 1 73 ? 25.040 -10.922 -33.399 1.00 62.78 73 PHE A O 1
ATOM 577 N N . ARG A 1 74 ? 26.061 -12.060 -35.047 1.00 61.28 74 ARG A N 1
ATOM 578 C CA . ARG A 1 74 ? 24.854 -12.784 -35.502 1.00 61.28 74 ARG A CA 1
ATOM 579 C C . ARG A 1 74 ? 24.135 -13.534 -34.380 1.00 61.28 74 ARG A C 1
ATOM 581 O O . ARG A 1 74 ? 22.908 -13.544 -34.367 1.00 61.28 74 ARG A O 1
ATOM 588 N N . ARG A 1 75 ? 24.878 -14.161 -33.460 1.00 61.25 75 ARG A N 1
ATOM 589 C CA . ARG A 1 75 ? 24.303 -14.860 -32.297 1.00 61.25 75 ARG A CA 1
ATOM 590 C C . ARG A 1 75 ? 23.830 -13.884 -31.219 1.00 61.25 75 ARG A C 1
ATOM 592 O O . ARG A 1 75 ? 22.749 -14.066 -30.674 1.00 61.25 75 ARG A O 1
ATOM 599 N N . ARG A 1 76 ? 24.595 -12.827 -30.934 1.00 61.78 76 ARG A N 1
ATOM 600 C CA . ARG A 1 76 ? 24.266 -11.867 -29.867 1.00 61.78 76 ARG A CA 1
ATOM 601 C C . ARG A 1 76 ? 23.079 -10.958 -30.206 1.00 61.78 76 ARG A C 1
ATOM 603 O O . ARG A 1 76 ? 22.268 -10.714 -29.329 1.00 61.78 76 ARG A O 1
ATOM 610 N N . ALA A 1 77 ? 22.946 -10.489 -31.443 1.00 57.66 77 ALA A N 1
ATOM 611 C CA . ALA A 1 77 ? 21.951 -9.475 -31.811 1.00 57.66 77 ALA A CA 1
ATOM 612 C C . ALA A 1 77 ? 20.514 -10.009 -31.998 1.00 57.66 77 ALA A C 1
ATOM 614 O O . ALA A 1 77 ? 19.559 -9.244 -31.928 1.00 57.66 77 ALA A O 1
ATOM 615 N N . PHE A 1 78 ? 20.353 -11.318 -32.232 1.00 55.09 78 PHE A N 1
ATOM 616 C CA . PHE A 1 78 ? 19.050 -11.947 -32.515 1.00 55.09 78 PHE A CA 1
ATOM 617 C C . PHE A 1 78 ? 18.627 -12.998 -31.474 1.00 55.09 78 PHE A C 1
ATOM 619 O O . PHE A 1 78 ? 17.524 -13.523 -31.563 1.00 55.09 78 PHE A O 1
ATOM 626 N N . SER A 1 79 ? 19.487 -13.328 -30.503 1.00 54.38 79 SER A N 1
ATOM 627 C CA . SER A 1 79 ? 19.226 -14.378 -29.501 1.00 54.38 79 SER A CA 1
ATOM 628 C C . SER A 1 79 ? 19.534 -13.949 -28.060 1.00 54.38 79 SER A C 1
ATOM 630 O O . SER A 1 79 ? 19.519 -14.787 -27.157 1.00 54.38 79 SER A O 1
ATOM 632 N N . ARG A 1 80 ? 19.853 -12.672 -27.807 1.00 61.34 80 ARG A N 1
ATOM 633 C CA . ARG A 1 80 ? 20.130 -12.200 -26.446 1.00 61.34 80 ARG A CA 1
ATOM 634 C C . ARG A 1 80 ? 18.850 -12.040 -25.625 1.00 61.34 80 ARG A C 1
ATOM 636 O O . ARG A 1 80 ? 17.818 -11.586 -26.113 1.00 61.34 80 ARG A O 1
ATOM 643 N N . ALA A 1 81 ? 18.964 -12.362 -24.337 1.00 58.94 81 ALA A N 1
ATOM 644 C CA . ALA A 1 81 ? 17.927 -12.095 -23.346 1.00 58.94 81 ALA A CA 1
ATOM 645 C C . ALA A 1 81 ? 17.793 -10.594 -23.010 1.00 58.94 81 ALA A C 1
ATOM 647 O O . ALA A 1 81 ? 16.752 -10.204 -22.495 1.00 58.94 81 ALA A O 1
ATOM 648 N N . SER A 1 82 ? 18.802 -9.768 -23.322 1.00 68.00 82 SER A N 1
ATOM 649 C CA . SER A 1 82 ? 18.845 -8.321 -23.057 1.00 68.00 82 SER A CA 1
ATOM 650 C C . SER A 1 82 ? 19.808 -7.570 -23.995 1.00 68.00 82 SER A C 1
ATOM 652 O O . SER A 1 82 ? 20.708 -8.171 -24.587 1.00 68.00 82 SER A O 1
ATOM 654 N N . GLY A 1 83 ? 19.638 -6.254 -24.123 1.00 77.56 83 GLY A N 1
ATOM 655 C CA . GLY A 1 83 ? 20.388 -5.375 -25.024 1.00 77.56 83 GLY A CA 1
ATOM 656 C C . GLY A 1 83 ? 19.604 -5.000 -26.284 1.00 77.56 83 GLY A C 1
ATOM 657 O O . GLY A 1 83 ? 18.382 -5.140 -26.335 1.00 77.56 83 GLY A O 1
ATOM 658 N N . ILE A 1 84 ? 20.309 -4.521 -27.311 1.00 83.62 84 ILE A N 1
ATOM 659 C CA . ILE A 1 84 ? 19.693 -4.173 -28.601 1.00 83.62 84 ILE A CA 1
ATOM 660 C C . ILE A 1 84 ? 19.223 -5.443 -29.309 1.00 83.62 84 ILE A C 1
ATOM 662 O O . ILE A 1 84 ? 20.006 -6.375 -29.520 1.00 83.62 84 ILE A O 1
ATOM 666 N N . ILE A 1 85 ? 17.951 -5.447 -29.695 1.00 84.75 85 ILE A N 1
ATOM 667 C CA . ILE A 1 85 ? 17.298 -6.534 -30.416 1.00 84.75 85 ILE A CA 1
ATOM 668 C C . ILE A 1 85 ? 16.776 -6.039 -31.762 1.00 84.75 85 ILE A C 1
ATOM 670 O O . ILE A 1 85 ? 16.442 -4.867 -31.944 1.00 84.75 85 ILE A O 1
ATOM 674 N N . PHE A 1 86 ? 16.693 -6.970 -32.705 1.00 84.75 86 PHE A N 1
ATOM 675 C CA . PHE A 1 86 ? 16.213 -6.709 -34.052 1.00 84.75 86 PHE A CA 1
ATOM 676 C C . PHE A 1 86 ? 15.060 -7.646 -34.391 1.00 84.75 86 PHE A C 1
ATOM 678 O O . PHE A 1 86 ? 15.230 -8.867 -34.395 1.00 84.75 86 PHE A O 1
ATOM 685 N N . ASN A 1 87 ? 13.911 -7.067 -34.730 1.00 85.06 87 ASN A N 1
ATOM 686 C CA . ASN A 1 87 ? 12.726 -7.800 -35.160 1.00 85.06 87 ASN A CA 1
ATOM 687 C C . ASN A 1 87 ? 12.480 -7.514 -36.640 1.00 85.06 87 ASN A C 1
ATOM 689 O O . ASN A 1 87 ? 12.315 -6.362 -37.031 1.00 85.06 87 ASN A O 1
ATOM 693 N N . PHE A 1 88 ? 12.479 -8.551 -37.476 1.00 84.56 88 PHE A N 1
ATOM 694 C CA . PHE A 1 88 ? 12.261 -8.396 -38.911 1.00 84.56 88 PHE A CA 1
ATOM 695 C C . PHE A 1 88 ? 10.871 -8.877 -39.313 1.00 84.56 88 PHE A C 1
ATOM 697 O O . PHE A 1 88 ? 10.531 -10.041 -39.103 1.00 84.56 88 PHE A O 1
ATOM 704 N N . ASN A 1 89 ? 10.097 -7.996 -39.943 1.00 85.25 89 ASN A N 1
ATOM 705 C CA . ASN A 1 89 ? 8.835 -8.340 -40.580 1.00 85.25 89 ASN A CA 1
ATOM 706 C C . ASN A 1 89 ? 9.063 -8.540 -42.085 1.00 85.25 89 ASN A C 1
ATOM 708 O O . ASN A 1 89 ? 9.287 -7.576 -42.819 1.00 85.25 89 ASN A O 1
ATOM 712 N N . ALA A 1 90 ? 8.984 -9.791 -42.547 1.00 81.81 90 ALA A N 1
ATOM 713 C CA . ALA A 1 90 ? 9.220 -10.141 -43.947 1.00 81.81 90 ALA A CA 1
ATOM 714 C C . ALA A 1 90 ? 8.155 -9.568 -44.899 1.00 81.81 90 ALA A C 1
ATOM 716 O O . ALA A 1 90 ? 8.494 -9.138 -46.001 1.00 81.81 90 ALA A O 1
ATOM 717 N N . SER A 1 91 ? 6.892 -9.508 -44.466 1.00 81.88 91 SER A N 1
ATOM 718 C CA . SER A 1 91 ? 5.769 -9.022 -45.279 1.00 81.88 91 SER A CA 1
ATOM 719 C C . SER A 1 91 ? 5.851 -7.519 -45.537 1.00 81.88 91 SER A C 1
ATOM 721 O O . SER A 1 91 ? 5.529 -7.058 -46.627 1.00 81.88 91 SER A O 1
ATOM 723 N N . GLN A 1 92 ? 6.315 -6.754 -44.546 1.00 84.12 92 GLN A N 1
ATOM 724 C CA . GLN A 1 92 ? 6.458 -5.296 -44.647 1.00 84.12 92 GLN A CA 1
ATOM 725 C C . GLN A 1 92 ? 7.879 -4.853 -45.022 1.00 84.12 92 GLN A C 1
ATOM 727 O O . GLN A 1 92 ? 8.101 -3.678 -45.302 1.00 84.12 92 GLN A O 1
ATOM 732 N N . ARG A 1 93 ? 8.848 -5.779 -45.035 1.00 84.88 93 ARG A N 1
ATOM 733 C CA . ARG A 1 93 ? 10.280 -5.501 -45.244 1.00 84.88 93 ARG A CA 1
ATOM 734 C C . ARG A 1 93 ? 10.805 -4.426 -44.289 1.00 84.88 93 ARG A C 1
ATOM 736 O O . ARG A 1 93 ? 11.551 -3.534 -44.694 1.00 84.88 93 ARG A O 1
ATOM 743 N N . VAL A 1 94 ? 10.412 -4.519 -43.020 1.00 87.19 94 VAL A N 1
ATOM 744 C CA . VAL A 1 94 ? 10.831 -3.592 -41.961 1.00 87.19 94 VAL A CA 1
ATOM 745 C C . VAL A 1 94 ? 11.678 -4.336 -40.936 1.00 87.19 94 VAL A C 1
ATOM 747 O O . VAL A 1 94 ? 11.282 -5.392 -40.441 1.00 87.19 94 VAL A O 1
ATOM 750 N N . LEU A 1 95 ? 12.843 -3.777 -40.615 1.00 86.44 95 LEU A N 1
ATOM 751 C CA . LEU A 1 95 ? 13.656 -4.155 -39.468 1.00 86.44 95 LEU A CA 1
ATOM 752 C C . LEU A 1 95 ? 13.413 -3.153 -38.338 1.00 86.44 95 LEU A C 1
ATOM 754 O O . LEU A 1 95 ? 13.893 -2.020 -38.398 1.00 86.44 95 LEU A O 1
ATOM 758 N N . THR A 1 96 ? 12.693 -3.578 -37.309 1.00 88.69 96 THR A N 1
ATOM 759 C CA . THR A 1 96 ? 12.467 -2.779 -36.106 1.00 88.69 96 THR A CA 1
ATOM 760 C C . THR A 1 96 ? 13.621 -2.972 -35.131 1.00 88.69 96 THR A C 1
ATOM 762 O O . THR A 1 96 ? 14.028 -4.101 -34.838 1.00 88.69 96 THR A O 1
ATOM 765 N N . VAL A 1 97 ? 14.139 -1.854 -34.638 1.00 87.50 97 VAL A N 1
ATOM 766 C CA . VAL A 1 97 ? 15.209 -1.770 -33.647 1.00 87.50 97 VAL A CA 1
ATOM 767 C C . VAL A 1 97 ? 14.580 -1.460 -32.299 1.00 87.50 97 VAL A C 1
ATOM 769 O O . VAL A 1 97 ? 13.840 -0.485 -32.163 1.00 87.50 97 VAL A O 1
ATOM 772 N N . ASP A 1 98 ? 14.887 -2.286 -31.309 1.00 87.25 98 ASP A N 1
ATOM 773 C CA . ASP A 1 98 ? 14.357 -2.161 -29.955 1.00 87.25 98 ASP A CA 1
ATOM 774 C C . ASP A 1 98 ? 15.456 -2.482 -28.927 1.00 87.25 98 ASP A C 1
ATOM 776 O O . ASP A 1 98 ? 16.525 -2.997 -29.270 1.00 87.25 98 ASP A O 1
ATOM 780 N N . PHE A 1 99 ? 15.216 -2.156 -27.662 1.00 84.81 99 PHE A N 1
ATOM 781 C CA . PHE A 1 99 ? 16.115 -2.427 -26.552 1.00 84.81 99 PHE A CA 1
ATOM 782 C C . PHE A 1 99 ? 15.384 -3.182 -25.450 1.00 84.81 99 PHE A C 1
ATOM 784 O O . PHE A 1 99 ? 14.415 -2.703 -24.864 1.00 84.81 99 PHE A O 1
ATOM 791 N N . ARG A 1 100 ? 15.896 -4.368 -25.124 1.00 81.69 100 ARG A N 1
ATOM 792 C CA . ARG A 1 100 ? 15.393 -5.168 -24.014 1.00 81.69 100 ARG A CA 1
ATOM 793 C C . ARG A 1 100 ? 16.253 -4.937 -22.783 1.00 81.69 100 ARG A C 1
ATOM 795 O O . ARG A 1 100 ? 17.400 -5.375 -22.730 1.00 81.69 100 ARG A O 1
ATOM 802 N N . ASP A 1 101 ? 15.672 -4.289 -21.789 1.00 75.81 101 ASP A N 1
ATOM 803 C CA . ASP A 1 101 ? 16.351 -3.955 -20.543 1.00 75.81 101 ASP A CA 1
ATOM 804 C C . ASP A 1 101 ? 16.812 -5.219 -19.772 1.00 75.81 101 ASP A C 1
ATOM 806 O O . ASP A 1 101 ? 15.992 -6.105 -19.497 1.00 75.81 101 ASP A O 1
ATOM 810 N N . PRO A 1 102 ? 18.112 -5.337 -19.423 1.00 69.38 102 PRO A N 1
ATOM 811 C CA . PRO A 1 102 ? 18.632 -6.441 -18.613 1.00 69.38 102 PRO A CA 1
ATOM 812 C C . PRO A 1 102 ? 18.048 -6.512 -17.198 1.00 69.38 102 PRO A C 1
ATOM 814 O O . PRO A 1 102 ? 18.048 -7.590 -16.602 1.00 69.38 102 PRO A O 1
ATOM 817 N N . LEU A 1 103 ? 17.546 -5.404 -16.654 1.00 72.62 103 LEU A N 1
ATOM 818 C CA . LEU A 1 103 ? 17.072 -5.323 -15.273 1.00 72.62 103 LEU A CA 1
ATOM 819 C C . LEU A 1 103 ? 15.703 -5.972 -15.067 1.00 72.62 103 LEU A C 1
ATOM 821 O O . LEU A 1 103 ? 15.358 -6.318 -13.930 1.00 72.62 103 LEU A O 1
ATOM 825 N N . ALA A 1 104 ? 14.955 -6.180 -16.159 1.00 76.00 104 ALA A N 1
ATOM 826 C CA . ALA A 1 104 ? 13.626 -6.785 -16.176 1.00 76.00 104 ALA A CA 1
ATOM 827 C C . ALA A 1 104 ? 12.701 -6.211 -15.085 1.00 76.00 104 ALA A C 1
ATOM 829 O O . ALA A 1 104 ? 11.975 -6.952 -14.417 1.00 76.00 104 ALA A O 1
ATOM 830 N N . VAL A 1 105 ? 12.726 -4.887 -14.904 1.00 80.94 105 VAL A N 1
ATOM 831 C CA . VAL A 1 105 ? 11.988 -4.179 -13.845 1.00 80.94 105 VAL A CA 1
ATOM 832 C C . VAL A 1 105 ? 10.493 -4.509 -13.793 1.00 80.94 105 VAL A C 1
ATOM 834 O O . VAL A 1 105 ? 10.007 -4.734 -12.686 1.00 80.94 105 VAL A O 1
ATOM 837 N N . PRO A 1 106 ? 9.769 -4.688 -14.918 1.00 81.81 106 PRO A N 1
ATOM 838 C CA . PRO A 1 106 ? 8.379 -5.146 -14.871 1.00 81.81 106 PRO A CA 1
ATOM 839 C C . PRO A 1 106 ? 8.191 -6.450 -14.084 1.00 81.81 106 PRO A C 1
ATOM 841 O O . PRO A 1 106 ? 7.298 -6.542 -13.250 1.00 81.81 106 PRO A O 1
ATOM 844 N N . ARG A 1 107 ? 9.095 -7.427 -14.244 1.00 85.94 107 ARG A N 1
ATOM 845 C CA . ARG A 1 107 ? 9.028 -8.695 -13.497 1.00 85.94 107 ARG A CA 1
ATOM 846 C C . ARG A 1 107 ? 9.279 -8.499 -12.005 1.00 85.94 107 ARG A C 1
ATOM 848 O O . ARG A 1 107 ? 8.691 -9.203 -11.190 1.00 85.94 107 ARG A O 1
ATOM 855 N N . ARG A 1 108 ? 10.158 -7.561 -11.640 1.00 87.81 108 ARG A N 1
ATOM 856 C CA . ARG A 1 108 ? 10.414 -7.211 -10.234 1.00 87.81 108 ARG A CA 1
ATOM 857 C C . ARG A 1 108 ? 9.199 -6.525 -9.609 1.00 87.81 108 ARG A C 1
ATOM 859 O O . ARG A 1 108 ? 8.833 -6.858 -8.488 1.00 87.81 108 ARG A O 1
ATOM 866 N N . ILE A 1 109 ? 8.533 -5.644 -10.355 1.00 89.25 109 ILE A N 1
ATOM 867 C CA . ILE A 1 109 ? 7.268 -5.016 -9.948 1.00 89.25 109 ILE A CA 1
ATOM 868 C C . ILE A 1 109 ? 6.171 -6.074 -9.768 1.00 89.25 109 ILE A C 1
ATOM 870 O O . ILE A 1 109 ? 5.461 -6.060 -8.765 1.00 89.25 109 ILE A O 1
ATOM 874 N N . ASP A 1 110 ? 6.045 -7.028 -10.690 1.00 90.00 110 ASP A N 1
ATOM 875 C CA . ASP A 1 110 ? 5.068 -8.116 -10.556 1.00 90.00 110 ASP A CA 1
ATOM 876 C C . ASP A 1 110 ? 5.367 -8.998 -9.340 1.00 90.00 110 ASP A C 1
ATOM 878 O O . ASP A 1 110 ? 4.454 -9.426 -8.632 1.00 90.00 110 ASP A O 1
ATOM 882 N N . ARG A 1 111 ? 6.651 -9.208 -9.031 1.00 90.75 111 ARG A N 1
ATOM 883 C CA . ARG A 1 111 ? 7.056 -9.899 -7.807 1.00 90.75 111 ARG A CA 1
ATOM 884 C C . ARG A 1 111 ? 6.682 -9.109 -6.552 1.00 90.75 111 ARG A C 1
ATOM 886 O O . ARG A 1 111 ? 6.155 -9.721 -5.628 1.00 90.75 111 ARG A O 1
ATOM 893 N N . ILE 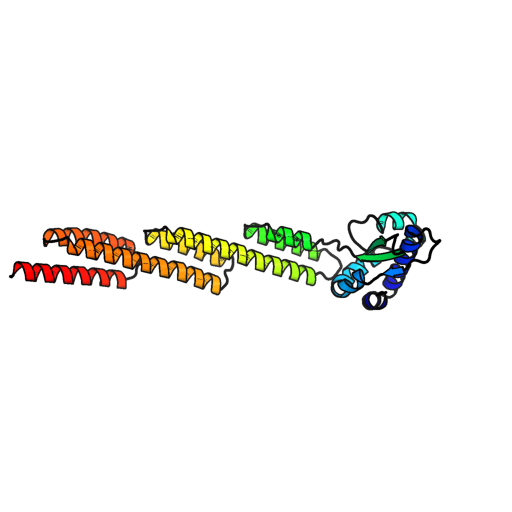A 1 112 ? 6.883 -7.787 -6.533 1.00 91.88 112 ILE A N 1
ATOM 894 C CA . ILE A 1 112 ? 6.454 -6.900 -5.434 1.00 91.88 112 ILE A CA 1
ATOM 895 C C . ILE A 1 112 ? 4.962 -7.086 -5.141 1.00 91.88 112 ILE A C 1
ATOM 897 O O . ILE A 1 112 ? 4.589 -7.342 -3.999 1.00 91.88 112 ILE A O 1
ATOM 901 N N . LYS A 1 113 ? 4.120 -7.057 -6.180 1.00 91.19 113 LYS A N 1
ATOM 902 C CA . LYS A 1 113 ? 2.661 -7.211 -6.048 1.00 91.19 113 LYS A CA 1
ATOM 903 C C . LYS A 1 113 ? 2.228 -8.555 -5.455 1.00 91.19 113 LYS A C 1
ATOM 905 O O . LYS A 1 113 ? 1.125 -8.654 -4.936 1.00 91.19 113 LYS A O 1
ATOM 910 N N . SER A 1 114 ? 3.066 -9.588 -5.546 1.00 92.38 114 SER A N 1
ATOM 911 C CA . SER A 1 114 ? 2.744 -10.933 -5.051 1.00 92.38 114 SER A CA 1
ATOM 912 C C . SER A 1 114 ? 2.992 -11.138 -3.554 1.00 92.38 114 SER A C 1
ATOM 914 O O . SER A 1 114 ? 2.639 -12.190 -3.027 1.00 92.38 114 SER A O 1
ATOM 916 N N . PHE A 1 115 ? 3.628 -10.186 -2.864 1.00 92.38 115 PHE A N 1
ATOM 917 C CA . PHE A 1 115 ? 3.861 -10.307 -1.426 1.00 92.38 115 PHE A CA 1
ATOM 918 C C . PHE A 1 115 ? 2.630 -9.874 -0.627 1.00 92.38 115 PHE A C 1
ATOM 920 O O . PHE A 1 115 ? 2.033 -8.838 -0.910 1.00 92.38 115 PHE A O 1
ATOM 927 N N . ASP A 1 116 ? 2.299 -10.648 0.404 1.00 89.38 116 ASP A N 1
ATOM 928 C CA . ASP A 1 116 ? 1.262 -10.331 1.402 1.00 89.38 116 ASP A CA 1
ATOM 929 C C . ASP A 1 116 ? 1.855 -9.998 2.782 1.00 89.38 116 ASP A C 1
ATOM 931 O O . ASP A 1 116 ? 1.137 -9.654 3.717 1.00 89.38 116 ASP A O 1
ATOM 935 N N . ASP A 1 117 ? 3.174 -10.134 2.913 1.00 89.50 117 ASP A N 1
ATOM 936 C CA . ASP A 1 117 ? 3.927 -9.991 4.153 1.00 89.50 117 ASP A CA 1
ATOM 937 C C . ASP A 1 117 ? 4.874 -8.793 4.042 1.00 89.50 117 ASP A C 1
ATOM 939 O O . ASP A 1 117 ? 5.639 -8.686 3.076 1.00 89.50 117 ASP A O 1
ATOM 943 N N . VAL A 1 118 ? 4.794 -7.886 5.019 1.00 90.06 118 VAL A N 1
ATOM 944 C CA . VAL A 1 118 ? 5.503 -6.599 4.999 1.00 90.06 118 VAL A CA 1
ATOM 945 C C . VAL A 1 118 ? 7.017 -6.790 5.082 1.00 90.06 118 VAL A C 1
ATOM 947 O O . VAL A 1 118 ? 7.754 -6.109 4.369 1.00 90.06 118 VAL A O 1
ATOM 950 N N . ASP A 1 119 ? 7.502 -7.740 5.879 1.00 89.44 119 ASP A N 1
ATOM 951 C CA . ASP A 1 119 ? 8.939 -7.962 6.054 1.00 89.44 119 ASP A CA 1
ATOM 952 C C . ASP A 1 119 ? 9.561 -8.588 4.809 1.00 89.44 119 ASP A C 1
ATOM 954 O O . ASP A 1 119 ? 10.621 -8.157 4.345 1.00 89.44 119 ASP A O 1
ATOM 958 N N . LYS A 1 120 ? 8.867 -9.553 4.193 1.00 91.69 120 LYS A N 1
ATOM 959 C CA . LYS A 1 120 ? 9.279 -10.114 2.897 1.00 91.69 120 LYS A CA 1
ATOM 960 C C . LYS A 1 120 ? 9.287 -9.049 1.806 1.00 91.69 120 LYS A C 1
ATOM 962 O O . LYS A 1 120 ? 10.208 -9.029 0.987 1.00 91.69 120 LYS A O 1
ATOM 967 N N . LEU A 1 121 ? 8.293 -8.162 1.805 1.00 92.69 121 LEU A N 1
ATOM 968 C CA . LEU A 1 121 ? 8.205 -7.051 0.864 1.00 92.69 121 LEU A CA 1
ATOM 969 C C . LEU A 1 121 ? 9.379 -6.065 1.047 1.00 92.69 121 LEU A C 1
ATOM 971 O O . LEU A 1 121 ? 10.066 -5.755 0.070 1.00 92.69 121 LEU A O 1
ATOM 975 N N . LYS A 1 122 ? 9.669 -5.644 2.289 1.00 91.56 122 LYS A N 1
ATOM 976 C CA . LYS A 1 122 ? 10.818 -4.785 2.643 1.00 91.56 122 LYS A CA 1
ATOM 977 C C . LYS A 1 122 ? 12.149 -5.425 2.240 1.00 91.56 122 LYS A C 1
ATOM 979 O O . LYS A 1 122 ? 12.971 -4.793 1.574 1.00 91.56 122 LYS A O 1
ATOM 984 N N . GLY A 1 123 ? 12.348 -6.698 2.586 1.00 92.81 123 GLY A N 1
ATOM 985 C CA . GLY A 1 123 ? 13.559 -7.445 2.244 1.00 92.81 123 GLY A CA 1
ATOM 986 C C . GLY A 1 123 ? 13.768 -7.567 0.732 1.00 92.81 123 GLY A C 1
ATOM 987 O O . GLY A 1 123 ? 14.884 -7.380 0.233 1.00 92.81 123 GLY A O 1
ATOM 988 N N . TYR A 1 124 ? 12.694 -7.814 -0.025 1.00 93.25 124 TYR A N 1
ATOM 989 C CA . TYR A 1 124 ? 12.766 -7.886 -1.482 1.00 93.25 124 TYR A CA 1
ATOM 990 C C . TYR A 1 124 ? 13.124 -6.538 -2.117 1.00 93.25 124 TYR A C 1
ATOM 992 O O . TYR A 1 124 ? 14.008 -6.507 -2.981 1.00 93.25 124 TYR A O 1
ATOM 1000 N N . LEU A 1 125 ? 12.507 -5.434 -1.676 1.00 92.06 125 LEU A N 1
ATOM 1001 C CA . LEU A 1 125 ? 12.860 -4.093 -2.152 1.00 92.06 125 LEU A CA 1
ATOM 1002 C C . LEU A 1 125 ? 14.337 -3.790 -1.869 1.00 92.06 125 LEU A C 1
ATOM 1004 O O . LEU A 1 125 ? 15.072 -3.449 -2.794 1.00 92.06 125 LEU A O 1
ATOM 1008 N N . HIS A 1 126 ? 14.798 -4.002 -0.632 1.00 92.50 126 HIS A N 1
ATOM 1009 C CA . HIS A 1 126 ? 16.185 -3.739 -0.249 1.00 92.50 126 HIS A CA 1
ATOM 1010 C C . HIS A 1 126 ? 17.183 -4.514 -1.123 1.00 92.50 126 HIS A C 1
ATOM 1012 O O . HIS A 1 126 ? 18.099 -3.928 -1.701 1.00 92.50 126 HIS A O 1
ATOM 1018 N N . SER A 1 127 ? 16.972 -5.824 -1.297 1.00 91.69 127 SER A N 1
ATOM 1019 C CA . SER A 1 127 ? 17.826 -6.648 -2.166 1.00 91.69 127 SER A CA 1
ATOM 1020 C C . SER A 1 127 ? 17.787 -6.198 -3.634 1.00 91.69 127 SER A C 1
ATOM 1022 O O . SER A 1 127 ? 18.811 -6.233 -4.322 1.00 91.69 127 SER A O 1
ATOM 1024 N N . SER A 1 128 ? 16.631 -5.722 -4.106 1.00 88.44 128 SER A N 1
ATOM 1025 C CA . SER A 1 128 ? 16.451 -5.229 -5.471 1.00 88.44 128 SER A CA 1
ATOM 1026 C C . SER A 1 128 ? 17.201 -3.921 -5.710 1.00 88.44 128 SER A C 1
ATOM 1028 O O . SER A 1 128 ? 17.870 -3.812 -6.738 1.00 88.44 128 SER A O 1
ATOM 1030 N N . LEU A 1 129 ? 17.152 -2.980 -4.760 1.00 89.44 129 LEU A N 1
ATOM 1031 C CA . LEU A 1 129 ? 17.900 -1.719 -4.808 1.00 89.44 129 LEU A CA 1
ATOM 1032 C C . LEU A 1 129 ? 19.412 -1.966 -4.709 1.00 89.44 129 LEU A C 1
ATOM 1034 O O . LEU A 1 129 ? 20.183 -1.439 -5.507 1.00 89.44 129 LEU A O 1
ATOM 1038 N N . MET A 1 130 ? 19.857 -2.858 -3.814 1.00 88.31 130 MET A N 1
ATOM 1039 C CA . MET A 1 130 ? 21.273 -3.253 -3.744 1.00 88.31 130 MET A CA 1
ATOM 1040 C C . MET A 1 130 ? 21.770 -3.886 -5.047 1.00 88.31 130 MET A C 1
ATOM 1042 O O . MET A 1 130 ? 22.938 -3.736 -5.403 1.00 88.31 130 MET A O 1
ATOM 1046 N N . ALA A 1 131 ? 20.907 -4.608 -5.765 1.00 85.88 131 ALA A N 1
ATOM 1047 C CA . ALA A 1 131 ? 21.249 -5.149 -7.072 1.00 85.88 131 ALA A CA 1
ATOM 1048 C C . ALA A 1 131 ? 21.339 -4.061 -8.154 1.00 85.88 131 ALA A C 1
ATOM 1050 O O . ALA A 1 131 ? 22.167 -4.209 -9.046 1.00 85.88 131 ALA A O 1
ATOM 1051 N N . LEU A 1 132 ? 20.525 -2.999 -8.087 1.00 84.81 132 LEU A N 1
ATOM 1052 C CA . LEU A 1 132 ? 20.570 -1.874 -9.033 1.00 84.81 132 LEU A CA 1
ATOM 1053 C C . LEU A 1 132 ? 21.856 -1.054 -8.888 1.00 84.81 132 LEU A C 1
ATOM 1055 O O . LEU A 1 132 ? 22.528 -0.811 -9.883 1.00 84.81 132 LEU A O 1
ATOM 1059 N N . ARG A 1 133 ? 22.301 -0.805 -7.652 1.00 84.00 133 ARG A N 1
ATOM 1060 C CA . ARG A 1 133 ? 23.570 -0.107 -7.362 1.00 84.00 133 ARG A CA 1
ATOM 1061 C C . ARG A 1 133 ? 24.829 -0.779 -7.923 1.00 84.00 133 ARG A C 1
ATOM 1063 O O . ARG A 1 133 ? 25.893 -0.173 -7.932 1.00 84.00 133 ARG A O 1
ATOM 1070 N N . LYS A 1 134 ? 24.745 -2.047 -8.340 1.00 83.44 134 LYS A N 1
ATOM 1071 C CA . LYS A 1 134 ? 25.868 -2.784 -8.946 1.00 83.44 134 LYS A CA 1
ATOM 1072 C C . LYS A 1 134 ? 26.041 -2.495 -10.437 1.00 83.44 134 LYS A C 1
ATOM 1074 O O . LYS A 1 134 ? 27.023 -2.958 -11.015 1.00 83.44 134 LYS A O 1
ATOM 1079 N N . TYR A 1 135 ? 25.092 -1.809 -11.068 1.00 77.25 135 TYR A N 1
ATOM 1080 C CA . TYR A 1 135 ? 25.168 -1.493 -12.488 1.00 77.25 135 TYR A CA 1
ATOM 1081 C C . TYR A 1 135 ? 25.992 -0.218 -12.716 1.00 77.25 135 TYR A C 1
ATOM 1083 O O . TYR A 1 135 ? 25.931 0.703 -11.908 1.00 77.25 135 TYR A O 1
ATOM 1091 N N . PRO A 1 136 ? 26.781 -0.155 -13.803 1.00 72.88 136 PRO A N 1
ATOM 1092 C CA . PRO A 1 136 ? 27.684 0.963 -14.078 1.00 72.88 136 PRO A CA 1
ATOM 1093 C C . PRO A 1 136 ? 26.980 2.191 -14.689 1.00 72.88 136 PRO A C 1
ATOM 1095 O O . PRO A 1 136 ? 27.653 3.091 -15.183 1.00 72.88 136 PRO A O 1
ATOM 1098 N N . PHE A 1 137 ? 25.647 2.215 -14.699 1.00 75.06 137 PHE A N 1
ATOM 1099 C CA . PHE A 1 137 ? 24.819 3.264 -15.293 1.00 75.06 137 PHE A CA 1
ATOM 1100 C C . PHE A 1 137 ? 23.758 3.737 -14.295 1.00 75.06 137 PHE A C 1
ATOM 1102 O O . PHE A 1 137 ? 23.443 3.017 -13.349 1.00 75.06 137 PHE A O 1
ATOM 1109 N N . TYR A 1 138 ? 23.208 4.930 -14.512 1.00 73.06 138 TYR A N 1
ATOM 1110 C CA . TYR A 1 138 ? 22.180 5.538 -13.675 1.00 73.06 138 TYR A CA 1
ATOM 1111 C C . TYR A 1 138 ? 20.922 4.671 -13.632 1.00 73.06 138 TYR A C 1
ATOM 1113 O O . TYR A 1 138 ? 20.391 4.267 -14.673 1.00 73.06 138 TYR A O 1
ATOM 1121 N N . THR A 1 139 ? 20.456 4.372 -12.418 1.00 81.25 139 THR A N 1
ATOM 1122 C CA . THR A 1 139 ? 19.300 3.501 -12.190 1.00 81.25 139 THR A CA 1
ATOM 1123 C C . THR A 1 139 ? 18.140 4.166 -11.464 1.00 81.25 139 THR A C 1
ATOM 1125 O O . THR A 1 139 ? 17.168 3.477 -11.163 1.00 81.25 139 THR A O 1
ATOM 1128 N N . ASP A 1 140 ? 18.192 5.469 -11.189 1.00 80.12 140 ASP A N 1
ATOM 1129 C CA . ASP A 1 140 ? 17.233 6.118 -10.287 1.00 80.12 140 ASP A CA 1
ATOM 1130 C C . ASP A 1 140 ? 15.789 6.007 -10.778 1.00 80.12 140 ASP A C 1
ATOM 1132 O O . ASP A 1 140 ? 14.867 5.858 -9.985 1.00 80.12 140 ASP A O 1
ATOM 1136 N N . ASP A 1 141 ? 15.558 6.008 -12.089 1.00 79.81 141 ASP A N 1
ATOM 1137 C CA . ASP A 1 141 ? 14.214 5.844 -12.635 1.00 79.81 141 ASP A CA 1
ATOM 1138 C C . ASP A 1 141 ? 13.646 4.431 -12.372 1.00 79.81 141 ASP A C 1
ATOM 1140 O O . ASP A 1 141 ? 12.445 4.268 -12.132 1.00 79.81 141 ASP A O 1
ATOM 1144 N N . TYR A 1 142 ? 14.508 3.409 -12.339 1.00 82.81 142 TYR A N 1
ATOM 1145 C CA . TYR A 1 142 ? 14.152 2.065 -11.889 1.00 82.81 142 TYR A CA 1
ATOM 1146 C C . TYR A 1 142 ? 13.924 2.006 -10.381 1.00 82.81 142 TYR A C 1
ATOM 1148 O O . TYR A 1 142 ? 13.008 1.310 -9.943 1.00 82.81 142 TYR A O 1
ATOM 1156 N N . GLU A 1 143 ? 14.739 2.713 -9.597 1.00 86.56 143 GLU A N 1
ATOM 1157 C CA . GLU A 1 143 ? 14.591 2.791 -8.140 1.00 86.56 143 GLU A CA 1
ATOM 1158 C C . GLU A 1 143 ? 13.239 3.414 -7.784 1.00 86.56 143 GLU A C 1
ATOM 1160 O O . GLU A 1 143 ? 12.428 2.762 -7.126 1.00 86.56 143 GLU A O 1
ATOM 1165 N N . VAL A 1 144 ? 12.916 4.571 -8.369 1.00 89.00 144 VAL A N 1
ATOM 1166 C CA . VAL A 1 144 ? 11.622 5.253 -8.209 1.00 89.00 144 VAL A CA 1
ATOM 1167 C C . VAL A 1 144 ? 10.455 4.353 -8.626 1.00 89.00 144 VAL A C 1
ATOM 1169 O O . VAL A 1 144 ? 9.414 4.324 -7.966 1.00 89.00 144 VAL A O 1
ATOM 1172 N N . ALA A 1 145 ? 10.590 3.597 -9.719 1.00 87.94 145 ALA A N 1
ATOM 1173 C CA . ALA A 1 145 ? 9.535 2.684 -10.157 1.00 87.94 145 ALA A CA 1
ATOM 1174 C C . ALA A 1 145 ? 9.295 1.535 -9.158 1.00 87.94 145 ALA A C 1
ATOM 1176 O O . ALA A 1 145 ? 8.144 1.149 -8.931 1.00 87.94 145 ALA A O 1
ATOM 1177 N N . LEU A 1 146 ? 10.359 0.989 -8.560 1.00 91.00 146 LEU A N 1
ATOM 1178 C CA . LEU A 1 146 ? 10.261 -0.058 -7.541 1.00 91.00 146 LEU A CA 1
ATOM 1179 C C . LEU A 1 146 ? 9.712 0.483 -6.220 1.00 91.00 146 LEU A C 1
ATOM 1181 O O . LEU A 1 146 ? 8.864 -0.174 -5.620 1.00 91.00 146 LEU A O 1
ATOM 1185 N N . GLU A 1 147 ? 10.146 1.669 -5.801 1.00 92.50 147 GLU A N 1
ATOM 1186 C CA . GLU A 1 147 ? 9.661 2.344 -4.594 1.00 92.50 147 GLU A CA 1
ATOM 1187 C C . GLU A 1 147 ? 8.165 2.634 -4.688 1.00 92.50 147 GLU A C 1
ATOM 1189 O O . GLU A 1 147 ? 7.406 2.215 -3.819 1.00 92.50 147 GLU A O 1
ATOM 1194 N N . ARG A 1 148 ? 7.696 3.204 -5.804 1.00 93.62 148 ARG A N 1
ATOM 1195 C CA . ARG A 1 148 ? 6.257 3.430 -6.029 1.00 93.62 148 ARG A CA 1
ATOM 1196 C C . ARG A 1 148 ? 5.444 2.140 -5.994 1.00 93.62 148 ARG A C 1
ATOM 1198 O O . ARG A 1 148 ? 4.335 2.109 -5.461 1.00 93.62 148 ARG A O 1
ATOM 1205 N N . ALA A 1 149 ? 5.963 1.066 -6.591 1.00 92.38 149 ALA A N 1
ATOM 1206 C CA . ALA A 1 149 ? 5.296 -0.232 -6.559 1.00 92.38 149 ALA A CA 1
ATOM 1207 C C . ALA A 1 149 ? 5.243 -0.805 -5.133 1.00 92.38 149 ALA A C 1
ATOM 1209 O O . ALA A 1 149 ? 4.229 -1.388 -4.747 1.00 92.38 149 ALA A O 1
ATOM 1210 N N . TYR A 1 150 ? 6.318 -0.627 -4.364 1.00 94.00 150 TYR A N 1
ATOM 1211 C CA . TYR A 1 150 ? 6.404 -1.020 -2.963 1.00 94.00 150 TYR A CA 1
ATOM 1212 C C . TYR A 1 150 ? 5.415 -0.240 -2.095 1.00 94.00 150 TYR A C 1
ATOM 1214 O O . TYR A 1 150 ? 4.631 -0.867 -1.392 1.00 94.00 150 TYR A O 1
ATOM 1222 N N . GLU A 1 151 ? 5.402 1.092 -2.178 1.00 93.12 151 GLU A N 1
ATOM 1223 C CA . GLU A 1 151 ? 4.512 1.957 -1.393 1.00 93.12 151 GLU A CA 1
ATOM 1224 C C . GLU A 1 151 ? 3.050 1.612 -1.650 1.00 93.12 151 GLU A C 1
ATOM 1226 O O . GLU A 1 151 ? 2.274 1.403 -0.716 1.00 93.12 151 GLU A O 1
ATOM 1231 N N . LYS A 1 152 ? 2.691 1.457 -2.930 1.00 94.25 152 LYS A N 1
ATOM 1232 C CA . LYS A 1 152 ? 1.349 1.034 -3.318 1.00 94.25 152 LYS A CA 1
ATOM 1233 C C . LYS A 1 152 ? 0.991 -0.313 -2.695 1.00 94.25 152 LYS A C 1
ATOM 1235 O O . LYS A 1 152 ? -0.095 -0.465 -2.143 1.00 94.25 152 LYS A O 1
ATOM 1240 N N . ARG A 1 153 ? 1.893 -1.295 -2.773 1.00 94.62 153 ARG A N 1
ATOM 1241 C CA . ARG A 1 153 ? 1.616 -2.627 -2.236 1.00 94.62 153 ARG A CA 1
ATOM 1242 C C . ARG A 1 153 ? 1.549 -2.637 -0.709 1.00 94.62 153 ARG A C 1
ATOM 1244 O O . ARG A 1 153 ? 0.711 -3.335 -0.147 1.00 94.62 153 ARG A O 1
ATOM 1251 N N . LEU A 1 154 ? 2.398 -1.862 -0.040 1.00 93.06 154 LEU A N 1
ATOM 1252 C CA . LEU A 1 154 ? 2.375 -1.697 1.409 1.00 93.06 154 LEU A CA 1
ATOM 1253 C C . LEU A 1 154 ? 1.025 -1.133 1.865 1.00 93.06 154 LEU A C 1
ATOM 1255 O O . LEU A 1 154 ? 0.414 -1.694 2.773 1.00 93.06 154 LEU A O 1
ATOM 1259 N N . ALA A 1 155 ? 0.531 -0.092 1.190 1.00 92.00 155 ALA A N 1
ATOM 1260 C CA . ALA A 1 155 ? -0.783 0.477 1.468 1.00 92.00 155 ALA A CA 1
ATOM 1261 C C . ALA A 1 155 ? -1.904 -0.567 1.312 1.00 92.00 155 ALA A C 1
ATOM 1263 O O . ALA A 1 155 ? -2.716 -0.720 2.218 1.00 92.00 155 ALA A O 1
ATOM 1264 N N . GLU A 1 156 ? -1.897 -1.355 0.231 1.00 93.94 156 GLU A N 1
ATOM 1265 C CA . GLU A 1 156 ? -2.881 -2.430 0.007 1.00 93.94 156 GLU A CA 1
ATOM 1266 C C . GLU A 1 156 ? -2.859 -3.506 1.111 1.00 93.94 156 GLU A C 1
ATOM 1268 O O . GLU A 1 156 ? -3.910 -3.993 1.542 1.00 93.94 156 GLU A O 1
ATOM 1273 N N . ILE A 1 157 ? -1.666 -3.894 1.579 1.00 92.44 157 ILE A N 1
ATOM 1274 C CA . ILE A 1 157 ? -1.513 -4.861 2.674 1.00 92.44 157 ILE A CA 1
ATOM 1275 C C . ILE A 1 157 ? -2.093 -4.284 3.969 1.00 92.44 157 ILE A C 1
ATOM 1277 O O . ILE A 1 157 ? -2.853 -4.973 4.653 1.00 92.44 157 ILE A O 1
ATOM 1281 N N . ILE A 1 158 ? -1.765 -3.031 4.296 1.00 92.50 158 ILE A N 1
ATOM 1282 C CA . ILE A 1 158 ? -2.259 -2.355 5.502 1.00 92.50 158 ILE A CA 1
ATOM 1283 C C . ILE A 1 158 ? -3.781 -2.207 5.454 1.00 92.50 158 ILE A C 1
ATOM 1285 O O . ILE A 1 158 ? -4.455 -2.563 6.421 1.00 92.50 158 ILE A O 1
ATOM 1289 N N . ASP A 1 159 ? -4.338 -1.774 4.325 1.00 92.50 159 ASP A N 1
ATOM 1290 C CA . ASP A 1 159 ? -5.787 -1.661 4.147 1.00 92.50 159 ASP A CA 1
ATOM 1291 C C . ASP A 1 159 ? -6.468 -3.022 4.354 1.00 92.50 159 ASP A C 1
ATOM 1293 O O . ASP A 1 159 ? -7.461 -3.132 5.075 1.00 92.50 159 ASP A O 1
ATOM 1297 N N . THR A 1 160 ? -5.862 -4.101 3.850 1.00 93.00 160 THR A N 1
ATOM 1298 C CA . THR A 1 160 ? -6.348 -5.466 4.092 1.00 93.00 160 THR A CA 1
ATOM 1299 C C . THR A 1 160 ? -6.276 -5.862 5.576 1.00 93.00 160 THR A C 1
AT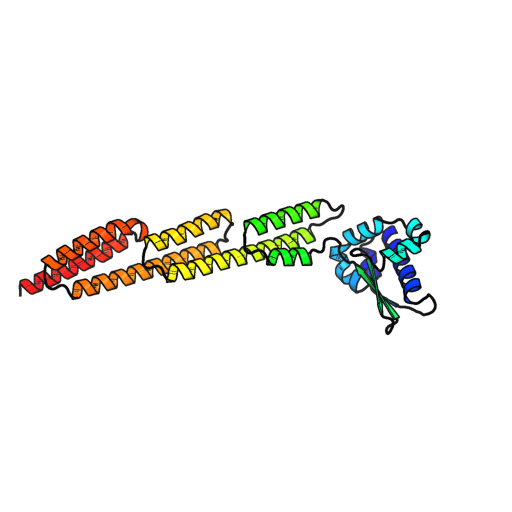OM 1301 O O . THR A 1 160 ? -7.135 -6.605 6.062 1.00 93.00 160 THR A O 1
ATOM 1304 N N . MET A 1 161 ? -5.268 -5.400 6.325 1.00 91.62 161 MET A N 1
ATOM 1305 C CA . MET A 1 161 ? -5.187 -5.619 7.776 1.00 91.62 161 MET A CA 1
ATOM 1306 C C . MET A 1 161 ? -6.290 -4.862 8.523 1.00 91.62 161 MET A C 1
ATOM 1308 O O . MET A 1 161 ? -6.915 -5.437 9.417 1.00 91.62 161 MET A O 1
ATOM 1312 N N . ILE A 1 162 ? -6.565 -3.613 8.139 1.00 92.94 162 ILE A N 1
ATOM 1313 C CA . ILE A 1 162 ? -7.639 -2.792 8.716 1.00 92.94 162 ILE A CA 1
ATOM 1314 C C . ILE A 1 162 ? -9.006 -3.425 8.433 1.00 92.94 162 ILE A C 1
ATOM 1316 O O . ILE A 1 162 ? -9.815 -3.567 9.348 1.00 92.94 162 ILE A O 1
ATOM 1320 N N . ASP A 1 163 ? -9.244 -3.907 7.213 1.00 93.00 163 ASP A N 1
ATOM 1321 C CA . ASP A 1 163 ? -10.490 -4.593 6.856 1.00 93.00 163 ASP A CA 1
ATOM 1322 C C . ASP A 1 163 ? -10.692 -5.897 7.638 1.00 93.00 163 ASP A C 1
ATOM 1324 O O . ASP A 1 163 ? -11.808 -6.222 8.057 1.00 93.00 163 ASP A O 1
ATOM 1328 N N . LYS A 1 164 ? -9.617 -6.660 7.871 1.00 91.44 164 LYS A N 1
ATOM 1329 C CA . LYS A 1 164 ? -9.666 -7.846 8.740 1.00 91.44 164 LYS A CA 1
ATOM 1330 C C . LYS A 1 164 ? -9.977 -7.465 10.185 1.00 91.44 164 LYS A C 1
ATOM 1332 O O . LYS A 1 164 ? -10.811 -8.122 10.804 1.00 91.44 164 LYS A O 1
ATOM 1337 N N . CYS A 1 165 ? -9.354 -6.403 10.697 1.00 91.38 165 CYS A N 1
ATOM 1338 C CA . CYS A 1 165 ? -9.629 -5.874 12.030 1.00 91.38 165 CYS A CA 1
ATOM 1339 C C . CYS A 1 165 ? -11.098 -5.474 12.168 1.00 91.38 165 CYS A C 1
ATOM 1341 O O . CYS A 1 165 ? -11.756 -5.923 13.099 1.00 91.38 165 CYS A O 1
ATOM 1343 N N . ARG A 1 166 ? -11.650 -4.738 11.196 1.00 91.44 166 ARG A N 1
ATOM 1344 C CA . ARG A 1 166 ? -13.071 -4.369 11.170 1.00 91.44 166 ARG A CA 1
ATOM 1345 C C . ARG A 1 166 ? -13.981 -5.591 11.307 1.00 91.44 166 ARG A C 1
ATOM 1347 O O . ARG A 1 166 ? -14.830 -5.621 12.189 1.00 91.44 166 ARG A O 1
ATOM 1354 N N . LYS A 1 167 ? -13.752 -6.629 10.495 1.00 92.06 167 LYS A N 1
ATOM 1355 C CA . LYS A 1 167 ? -14.537 -7.876 10.550 1.00 92.06 167 LYS A CA 1
ATOM 1356 C C . LYS A 1 167 ? -14.435 -8.582 11.903 1.00 92.06 167 LYS A C 1
ATOM 1358 O O . LYS A 1 167 ? -15.429 -9.120 12.380 1.00 92.06 167 LYS A O 1
ATOM 1363 N N . GLN A 1 168 ? -13.250 -8.595 12.514 1.00 90.06 168 GLN A N 1
ATOM 1364 C CA . GLN A 1 168 ? -13.061 -9.162 13.851 1.00 90.06 168 GLN A CA 1
ATOM 1365 C C . GLN A 1 168 ? -13.824 -8.341 14.894 1.00 90.06 168 GLN A C 1
ATOM 1367 O O . GLN A 1 168 ? -14.650 -8.885 15.619 1.00 90.06 168 GLN A O 1
ATOM 1372 N N . VAL A 1 169 ? -13.621 -7.025 14.901 1.00 90.38 169 VAL A N 1
ATOM 1373 C CA . VAL A 1 169 ? -14.258 -6.063 15.808 1.00 90.38 169 VAL A CA 1
ATOM 1374 C C . VAL A 1 169 ? -15.789 -6.129 15.750 1.00 90.38 169 VAL A C 1
ATOM 1376 O O . VAL A 1 169 ? -16.439 -6.082 16.794 1.00 90.38 169 VAL A O 1
ATOM 1379 N N . ASP A 1 170 ? -16.378 -6.308 14.566 1.00 88.00 170 ASP A N 1
ATOM 1380 C CA . ASP A 1 170 ? -17.832 -6.424 14.392 1.00 88.00 170 ASP A CA 1
ATOM 1381 C C . ASP A 1 170 ? -18.437 -7.635 15.129 1.00 88.00 170 ASP A C 1
ATOM 1383 O O . ASP A 1 170 ? -19.590 -7.586 15.568 1.00 88.00 170 ASP A O 1
ATOM 1387 N N . SER A 1 171 ? -17.656 -8.704 15.312 1.00 88.81 171 SER A N 1
ATOM 1388 C CA . SER A 1 171 ? -18.082 -9.927 16.007 1.00 88.81 171 SER A CA 1
ATOM 1389 C C . SER A 1 171 ? -17.865 -9.899 17.525 1.00 88.81 171 SER A C 1
ATOM 1391 O O . SER A 1 171 ? -18.433 -10.718 18.243 1.00 88.81 171 SER A O 1
ATOM 1393 N N . VAL A 1 172 ? -17.094 -8.938 18.035 1.00 90.25 172 VAL A N 1
ATOM 1394 C CA . VAL A 1 172 ? -16.656 -8.903 19.437 1.00 90.25 172 VAL A CA 1
ATOM 1395 C C . VAL A 1 172 ? -17.726 -8.321 20.349 1.00 90.25 172 VAL A C 1
ATOM 1397 O O . VAL A 1 172 ? -18.160 -7.187 20.145 1.00 90.25 172 VAL A O 1
ATOM 1400 N N . SER A 1 173 ? -18.117 -9.055 21.388 1.00 83.69 173 SER A N 1
ATOM 1401 C CA . SER A 1 173 ? -19.077 -8.612 22.412 1.00 83.69 173 SER A CA 1
ATOM 1402 C C . SER A 1 173 ? -18.432 -8.077 23.699 1.00 83.69 173 SER A C 1
ATOM 1404 O O . SER A 1 173 ? -19.135 -7.493 24.521 1.00 83.69 173 SER A O 1
ATOM 1406 N N . ASP A 1 174 ? -17.120 -8.258 23.884 1.00 86.25 174 ASP A N 1
ATOM 1407 C CA . ASP A 1 174 ? -16.378 -7.835 25.080 1.00 86.25 174 ASP A CA 1
ATOM 1408 C C . ASP A 1 174 ? -15.475 -6.621 24.788 1.00 86.25 174 ASP A C 1
ATOM 1410 O O . ASP A 1 174 ? -14.706 -6.589 23.826 1.00 86.25 174 ASP A O 1
ATOM 1414 N N . PHE A 1 175 ? -15.526 -5.618 25.663 1.00 85.06 175 PHE A N 1
ATOM 1415 C CA . PHE A 1 175 ? -14.670 -4.434 25.606 1.00 85.06 175 PHE A CA 1
ATOM 1416 C C . PHE A 1 175 ? -13.176 -4.749 25.739 1.00 85.06 175 PHE A C 1
ATOM 1418 O O . PHE A 1 175 ? -12.353 -4.078 25.114 1.00 85.06 175 PHE A O 1
ATOM 1425 N N . ARG A 1 176 ? -12.806 -5.756 26.538 1.00 86.88 176 ARG A N 1
ATOM 1426 C CA . ARG A 1 176 ? -11.404 -6.153 26.717 1.00 86.88 176 ARG A CA 1
ATOM 1427 C C . ARG A 1 176 ? -10.843 -6.754 25.436 1.00 86.88 176 ARG A C 1
ATOM 1429 O O . ARG A 1 176 ? -9.733 -6.412 25.029 1.00 86.88 176 ARG A O 1
ATOM 1436 N N . GLU A 1 177 ? -11.612 -7.632 24.804 1.00 87.81 177 GLU A N 1
ATOM 1437 C CA . GLU A 1 177 ? -11.245 -8.248 23.531 1.00 87.81 177 GLU A CA 1
ATOM 1438 C C . GLU A 1 177 ? -11.144 -7.182 22.432 1.00 87.81 177 GLU A C 1
ATOM 1440 O O . GLU A 1 177 ? -10.127 -7.120 21.737 1.00 87.81 177 GLU A O 1
ATOM 1445 N N . LEU A 1 178 ? -12.111 -6.256 22.371 1.00 90.44 178 LEU A N 1
ATOM 1446 C CA . LEU A 1 178 ? -12.096 -5.112 21.455 1.00 90.44 178 LEU A CA 1
ATOM 1447 C C . LEU A 1 178 ? -10.804 -4.297 21.598 1.00 90.44 178 LEU A C 1
ATOM 1449 O O . LEU A 1 178 ? -10.119 -4.024 20.610 1.00 90.44 178 LEU A O 1
ATOM 1453 N N . HIS A 1 179 ? -10.454 -3.931 22.832 1.00 89.44 179 HIS A N 1
ATOM 1454 C CA . HIS A 1 179 ? -9.243 -3.168 23.106 1.00 89.44 179 HIS A CA 1
ATOM 1455 C C . HIS A 1 179 ? -7.974 -3.956 22.765 1.00 89.44 179 HIS A C 1
ATOM 1457 O O . HIS A 1 179 ? -7.022 -3.378 22.249 1.00 89.44 179 HIS A O 1
ATOM 1463 N N . SER A 1 180 ? -7.956 -5.271 23.002 1.00 90.12 180 SER A N 1
ATOM 1464 C CA . SER A 1 180 ? -6.803 -6.118 22.680 1.00 90.12 180 SER A CA 1
ATOM 1465 C C . SER A 1 180 ? -6.526 -6.185 21.175 1.00 90.12 180 SER A C 1
ATOM 1467 O O . SER A 1 180 ? -5.374 -6.053 20.759 1.00 90.12 180 SER A O 1
ATOM 1469 N N . ILE A 1 181 ? -7.574 -6.303 20.351 1.00 90.62 181 ILE A N 1
ATOM 1470 C CA . ILE A 1 181 ? -7.460 -6.341 18.888 1.00 90.62 181 ILE A CA 1
ATOM 1471 C C . ILE A 1 181 ? -6.961 -4.990 18.380 1.00 90.62 181 ILE A C 1
ATOM 1473 O O . ILE A 1 181 ? -5.970 -4.938 17.648 1.00 90.62 181 ILE A O 1
ATOM 1477 N N . TYR A 1 182 ? -7.586 -3.901 18.832 1.00 90.88 182 TYR A N 1
ATOM 1478 C CA . TYR A 1 182 ? -7.176 -2.543 18.486 1.00 90.88 182 TYR A CA 1
ATOM 1479 C C . TYR A 1 182 ? -5.716 -2.268 18.873 1.00 90.88 182 TYR A C 1
ATOM 1481 O O . TYR A 1 182 ? -4.923 -1.879 18.019 1.00 90.88 182 TYR A O 1
ATOM 1489 N N . ALA A 1 183 ? -5.326 -2.545 20.122 1.00 90.31 183 ALA A N 1
ATOM 1490 C CA . ALA A 1 183 ? -3.963 -2.324 20.600 1.00 90.31 183 ALA A CA 1
ATOM 1491 C C . ALA A 1 183 ? -2.938 -3.166 19.827 1.00 90.31 183 ALA A C 1
ATOM 1493 O O . ALA A 1 183 ? -1.841 -2.693 19.534 1.00 90.31 183 ALA A O 1
ATOM 1494 N N . SER A 1 184 ? -3.296 -4.397 19.445 1.00 90.62 184 SER A N 1
ATOM 1495 C CA . SER A 1 184 ? -2.415 -5.252 18.645 1.00 90.62 184 SER A CA 1
ATOM 1496 C C . SER A 1 184 ? -2.129 -4.665 17.260 1.00 90.62 184 SER A C 1
ATOM 1498 O O . SER A 1 184 ? -0.988 -4.717 16.798 1.00 90.62 184 SER A O 1
ATOM 1500 N N . LEU A 1 185 ? -3.138 -4.079 16.606 1.00 91.50 185 LEU A N 1
ATOM 1501 C CA . LEU A 1 185 ? -2.976 -3.478 15.286 1.00 91.50 185 LEU A CA 1
ATOM 1502 C C . LEU A 1 185 ? -2.332 -2.091 15.371 1.00 91.50 185 LEU A C 1
ATOM 1504 O O . LEU A 1 185 ? -1.504 -1.765 14.527 1.00 91.50 185 LEU A O 1
ATOM 1508 N N . LEU A 1 186 ? -2.629 -1.321 16.420 1.00 90.88 186 LEU A N 1
ATOM 1509 C CA . LEU A 1 186 ? -1.958 -0.053 16.699 1.00 90.88 186 LEU A CA 1
ATOM 1510 C C . LEU A 1 186 ? -0.461 -0.262 16.964 1.00 90.88 186 LEU A C 1
ATOM 1512 O O . LEU A 1 186 ? 0.365 0.486 16.469 1.00 90.88 186 LEU A O 1
ATOM 1516 N N . ASN A 1 187 ? -0.066 -1.316 17.679 1.00 90.50 187 ASN A N 1
ATOM 1517 C CA . ASN A 1 187 ? 1.358 -1.619 17.851 1.00 90.50 187 ASN A CA 1
ATOM 1518 C C . ASN A 1 187 ? 2.044 -1.912 16.506 1.00 90.50 187 ASN A C 1
ATOM 1520 O O . ASN A 1 187 ? 3.135 -1.407 16.245 1.00 90.50 187 ASN A O 1
ATOM 1524 N N . LYS A 1 188 ? 1.370 -2.652 15.617 1.00 88.94 188 LYS A N 1
ATOM 1525 C CA . LYS A 1 188 ? 1.853 -2.912 14.251 1.00 88.94 188 LYS A CA 1
ATOM 1526 C C . LYS A 1 188 ? 1.875 -1.662 13.374 1.00 88.94 188 LYS A C 1
ATOM 1528 O O . LYS A 1 188 ? 2.668 -1.602 12.438 1.00 88.94 188 LYS A O 1
ATOM 1533 N N . SER A 1 189 ? 1.046 -0.657 13.663 1.00 90.12 189 SER A N 1
ATOM 1534 C CA . SER A 1 189 ? 1.020 0.575 12.874 1.00 90.12 189 SER A CA 1
ATOM 1535 C C . SER A 1 189 ? 2.329 1.353 12.976 1.00 90.12 189 SER A C 1
ATOM 1537 O O . SER A 1 189 ? 2.767 1.935 11.986 1.00 90.12 189 SER A O 1
ATOM 1539 N N . TRP A 1 190 ? 2.989 1.304 14.137 1.00 85.06 190 TRP A N 1
ATOM 1540 C CA . TRP A 1 190 ? 4.314 1.897 14.344 1.00 85.06 190 TRP A CA 1
ATOM 1541 C C . TRP A 1 190 ? 5.418 1.146 13.595 1.00 85.06 190 TRP A C 1
ATOM 1543 O O . TRP A 1 190 ? 6.327 1.761 13.050 1.00 85.06 190 TRP A O 1
ATOM 1553 N N . GLU A 1 191 ? 5.328 -0.183 13.539 1.00 85.38 191 GLU A N 1
ATOM 1554 C CA . GLU A 1 191 ? 6.318 -1.042 12.878 1.00 85.38 191 GLU A CA 1
ATOM 1555 C C . GLU A 1 191 ? 6.232 -0.971 11.343 1.00 85.38 191 GLU A C 1
ATOM 1557 O O . GLU A 1 191 ? 7.243 -0.973 10.625 1.00 85.38 191 GLU A O 1
ATOM 1562 N N . PHE A 1 192 ? 5.010 -0.907 10.818 1.00 84.75 192 PHE A N 1
ATOM 1563 C CA . PHE A 1 192 ? 4.755 -0.896 9.380 1.00 84.75 192 PHE A CA 1
ATOM 1564 C C . PHE A 1 192 ? 4.627 0.508 8.790 1.00 84.75 192 PHE A C 1
ATOM 1566 O O . PHE A 1 192 ? 4.704 0.636 7.572 1.00 84.75 192 PHE A O 1
ATOM 1573 N N . GLY A 1 193 ? 4.513 1.541 9.629 1.00 85.69 193 GLY A N 1
ATOM 1574 C CA . GLY A 1 193 ? 4.441 2.936 9.198 1.00 85.69 193 GLY A CA 1
ATOM 1575 C C . GLY A 1 193 ? 3.106 3.258 8.535 1.00 85.69 193 GLY A C 1
ATOM 1576 O O . GLY A 1 193 ? 3.075 3.646 7.371 1.00 85.69 193 GLY A O 1
ATOM 1577 N N . PHE A 1 194 ? 2.001 3.050 9.256 1.00 89.88 194 PHE A N 1
ATOM 1578 C CA . PHE A 1 194 ? 0.671 3.383 8.737 1.00 89.88 194 PHE A CA 1
ATOM 1579 C C . PHE A 1 194 ? 0.575 4.878 8.434 1.00 89.88 194 PHE A C 1
ATOM 1581 O O . PHE A 1 194 ? 1.141 5.706 9.153 1.00 89.88 194 PHE A O 1
ATOM 1588 N N . SER A 1 195 ? -0.184 5.221 7.394 1.00 90.38 195 SER A N 1
ATOM 1589 C CA . SER A 1 195 ? -0.515 6.616 7.126 1.00 90.38 195 SER A CA 1
ATOM 1590 C C . SER A 1 195 ? -1.443 7.178 8.202 1.00 90.38 195 SER A C 1
ATOM 1592 O O . SER A 1 195 ? -2.131 6.443 8.917 1.00 90.38 195 SER A O 1
ATOM 1594 N N . GLU A 1 196 ? -1.499 8.503 8.292 1.00 90.38 196 GLU A N 1
ATOM 1595 C CA . GLU A 1 196 ? -2.403 9.184 9.218 1.00 90.38 196 GLU A CA 1
ATOM 1596 C C . GLU A 1 196 ? -3.867 8.779 8.972 1.00 90.38 196 GLU A C 1
ATOM 1598 O O . GLU A 1 196 ? -4.573 8.396 9.902 1.00 90.38 196 GLU A O 1
ATOM 1603 N N . ASP A 1 197 ? -4.287 8.732 7.704 1.00 92.06 197 ASP A N 1
ATOM 1604 C CA . ASP A 1 197 ? -5.625 8.282 7.303 1.00 92.06 197 ASP A CA 1
ATOM 1605 C C . ASP A 1 197 ? -5.928 6.847 7.755 1.00 92.06 197 ASP A C 1
ATOM 1607 O O . ASP A 1 197 ? -7.046 6.533 8.167 1.00 92.06 197 ASP A O 1
ATOM 1611 N N . GLN A 1 198 ? -4.940 5.952 7.685 1.00 91.88 198 GLN A N 1
ATOM 1612 C CA . GLN A 1 198 ? -5.082 4.561 8.117 1.00 91.88 198 GLN A CA 1
ATOM 1613 C C . GLN A 1 198 ? -5.235 4.453 9.637 1.00 91.88 198 GLN A C 1
ATOM 1615 O O . GLN A 1 198 ? -6.045 3.658 10.120 1.00 91.88 198 GLN A O 1
ATOM 1620 N N . ILE A 1 199 ? -4.506 5.277 10.392 1.00 92.19 199 ILE A N 1
ATOM 1621 C CA . ILE 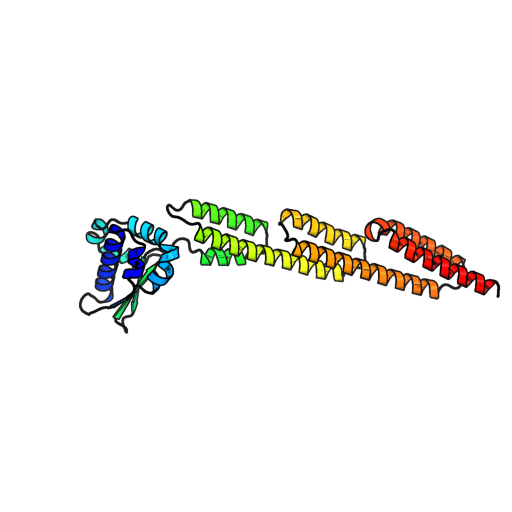A 1 199 ? -4.633 5.366 11.850 1.00 92.19 199 ILE A CA 1
ATOM 1622 C C . ILE A 1 199 ? -6.005 5.931 12.231 1.00 92.19 199 ILE A C 1
ATOM 1624 O O . ILE A 1 199 ? -6.681 5.357 13.086 1.00 92.19 199 ILE A O 1
ATOM 1628 N N . HIS A 1 200 ? -6.459 6.999 11.568 1.00 93.62 200 HIS A N 1
ATOM 1629 C CA . HIS A 1 200 ? -7.790 7.573 11.793 1.00 93.62 200 HIS A CA 1
ATOM 1630 C C . HIS A 1 200 ? -8.897 6.546 11.537 1.00 93.62 200 HIS A C 1
ATOM 1632 O O . HIS A 1 200 ? -9.740 6.331 12.404 1.00 93.62 200 HIS A O 1
ATOM 1638 N N . ARG A 1 201 ? -8.835 5.800 10.426 1.00 92.94 201 ARG A N 1
ATOM 1639 C CA . ARG A 1 201 ? -9.789 4.708 10.150 1.00 92.94 201 ARG A CA 1
ATOM 1640 C C . ARG A 1 201 ? -9.784 3.628 11.231 1.00 92.94 201 ARG A C 1
ATOM 1642 O O . ARG A 1 201 ? -10.846 3.134 11.609 1.00 92.94 201 ARG A O 1
ATOM 1649 N N . LEU A 1 202 ? -8.607 3.238 11.723 1.00 93.12 202 LEU A N 1
ATOM 1650 C CA . LEU A 1 202 ? -8.489 2.254 12.801 1.00 93.12 202 LEU A CA 1
ATOM 1651 C C . LEU A 1 202 ? -9.132 2.763 14.103 1.00 93.12 202 LEU A C 1
ATOM 1653 O O . LEU A 1 202 ? -9.835 2.007 14.780 1.00 93.12 202 LEU A O 1
ATOM 1657 N N . ASN A 1 203 ? -8.928 4.040 14.426 1.00 92.81 203 ASN A N 1
ATOM 1658 C CA . ASN A 1 203 ? -9.550 4.693 15.576 1.00 92.81 203 ASN A CA 1
ATOM 1659 C C . ASN A 1 203 ? -11.073 4.729 15.441 1.00 92.81 203 ASN A C 1
ATOM 1661 O O . ASN A 1 203 ? -11.775 4.364 16.385 1.00 92.81 203 ASN A O 1
ATOM 1665 N N . ASP A 1 204 ? -11.587 5.091 14.267 1.00 93.50 204 ASP A N 1
ATOM 1666 C CA . ASP A 1 204 ? -13.025 5.142 14.002 1.00 93.50 204 ASP A CA 1
ATOM 1667 C C . ASP A 1 204 ? -13.684 3.772 14.192 1.00 93.50 204 ASP A C 1
ATOM 1669 O O . ASP A 1 204 ? -14.711 3.664 14.865 1.00 93.50 204 ASP A O 1
ATOM 1673 N N . ILE A 1 205 ? -13.067 2.701 13.675 1.00 92.31 205 ILE A N 1
ATOM 1674 C CA . ILE A 1 205 ? -13.542 1.319 13.864 1.00 92.31 205 ILE A CA 1
ATOM 1675 C C . ILE A 1 205 ? -13.667 0.987 15.358 1.00 92.31 205 ILE A C 1
ATOM 1677 O O . ILE A 1 205 ? -14.690 0.454 15.799 1.00 92.31 205 ILE A O 1
ATOM 1681 N N . TYR A 1 206 ? -12.645 1.322 16.149 1.00 92.19 206 TYR A N 1
ATOM 1682 C CA . TYR A 1 206 ? -12.643 1.078 17.590 1.00 92.19 206 TYR A CA 1
ATOM 1683 C C . TYR A 1 206 ? -13.729 1.881 18.318 1.00 92.19 206 TYR A C 1
ATOM 1685 O O . TYR A 1 206 ? -14.494 1.315 19.106 1.00 92.19 206 TYR A O 1
ATOM 1693 N N . LEU A 1 207 ? -13.825 3.185 18.045 1.00 90.44 207 LEU A N 1
ATOM 1694 C CA . LEU A 1 207 ? -14.787 4.082 18.687 1.00 90.44 207 LEU A CA 1
ATOM 1695 C C . LEU A 1 207 ? -16.230 3.665 18.383 1.00 90.44 207 LEU A C 1
ATOM 1697 O O . LEU A 1 207 ? -17.029 3.506 19.309 1.00 90.44 207 LEU A O 1
ATOM 1701 N N . LEU A 1 208 ? -16.537 3.397 17.111 1.00 92.19 208 LEU A N 1
ATOM 1702 C CA . LEU A 1 208 ? -17.868 2.980 16.673 1.00 92.19 208 LEU A CA 1
ATOM 1703 C C . LEU A 1 208 ? -18.307 1.678 17.346 1.00 92.19 208 LEU A C 1
ATOM 1705 O O . LEU A 1 208 ? -19.437 1.591 17.843 1.00 92.19 208 LEU A O 1
ATOM 1709 N N . ARG A 1 209 ? -17.427 0.667 17.408 1.00 91.31 209 ARG A N 1
ATOM 1710 C CA . ARG A 1 209 ? -17.772 -0.593 18.078 1.00 91.31 209 ARG A CA 1
ATOM 1711 C C . ARG A 1 209 ? -17.928 -0.407 19.578 1.00 91.31 209 ARG A C 1
ATOM 1713 O O . ARG A 1 209 ? -18.890 -0.920 20.147 1.00 91.31 209 ARG A O 1
ATOM 1720 N N . ARG A 1 210 ? -17.029 0.342 20.218 1.00 90.25 210 ARG A N 1
ATOM 1721 C CA . ARG A 1 210 ? -17.117 0.640 21.652 1.00 90.25 210 ARG A CA 1
ATOM 1722 C C . ARG A 1 210 ? -18.457 1.295 21.987 1.00 90.25 210 ARG A C 1
ATOM 1724 O O . ARG A 1 210 ? -19.115 0.886 22.940 1.00 90.25 210 ARG A O 1
ATOM 1731 N N . ASP A 1 211 ? -18.904 2.257 21.185 1.00 89.19 211 ASP A N 1
ATOM 1732 C CA . ASP A 1 211 ? -20.179 2.942 21.409 1.00 89.19 211 ASP A CA 1
ATOM 1733 C C . ASP A 1 211 ? -21.395 2.053 21.104 1.00 89.19 211 ASP A C 1
ATOM 1735 O O . ASP A 1 211 ? -22.440 2.187 21.746 1.00 89.19 211 ASP A O 1
ATOM 1739 N N . ALA A 1 212 ? -21.281 1.101 20.174 1.00 89.00 212 ALA A N 1
ATOM 1740 C CA . ALA A 1 212 ? -22.298 0.068 19.973 1.00 89.00 212 ALA A CA 1
ATOM 1741 C C . ALA A 1 212 ? -22.409 -0.873 21.186 1.00 89.00 212 ALA A C 1
ATOM 1743 O O . ALA A 1 212 ? -23.519 -1.125 21.658 1.00 89.00 212 ALA A O 1
ATOM 1744 N N . LEU A 1 213 ? -21.281 -1.330 21.741 1.00 89.12 213 LEU A N 1
ATOM 1745 C CA . LEU A 1 213 ? -21.257 -2.171 22.942 1.00 89.12 213 LEU A CA 1
ATOM 1746 C C . LEU A 1 213 ? -21.819 -1.440 24.166 1.00 89.12 213 LEU A C 1
ATOM 1748 O O . LEU A 1 213 ? -22.601 -2.019 24.919 1.00 89.12 213 LEU A O 1
ATOM 1752 N N . ARG A 1 214 ? -21.486 -0.152 24.341 1.00 88.56 214 ARG A N 1
ATOM 1753 C CA . ARG A 1 214 ? -22.058 0.682 25.413 1.00 88.56 214 ARG A CA 1
ATOM 1754 C C . ARG A 1 214 ? -23.580 0.746 25.305 1.00 88.56 214 ARG A C 1
ATOM 1756 O O . ARG A 1 214 ? -24.267 0.478 26.286 1.00 88.56 214 ARG A O 1
ATOM 1763 N N . ARG A 1 215 ? -24.110 1.053 24.114 1.00 87.88 215 ARG A N 1
ATOM 1764 C CA . ARG A 1 215 ? -25.562 1.110 23.869 1.00 87.88 215 ARG A CA 1
ATOM 1765 C C . ARG A 1 215 ? -26.241 -0.231 24.116 1.00 87.88 215 ARG A C 1
ATOM 1767 O O . ARG A 1 215 ? -27.262 -0.269 24.790 1.00 87.88 215 ARG A O 1
ATOM 1774 N N . HIS A 1 216 ? -25.662 -1.321 23.617 1.00 88.81 216 HIS A N 1
ATOM 1775 C CA . HIS A 1 216 ? -26.198 -2.660 23.841 1.00 88.81 216 HIS A CA 1
ATOM 1776 C C . HIS A 1 216 ? -26.280 -2.987 25.336 1.00 88.81 216 HIS A C 1
ATOM 1778 O O . HIS A 1 216 ? -27.320 -3.432 25.812 1.00 88.81 216 HIS A O 1
ATOM 1784 N N . LYS A 1 217 ? -25.212 -2.706 26.094 1.00 86.75 217 LYS A N 1
ATOM 1785 C CA . LYS A 1 217 ? -25.187 -2.989 27.531 1.00 86.75 217 LYS A CA 1
ATOM 1786 C C . LYS A 1 217 ? -26.157 -2.113 28.322 1.00 86.75 217 LYS A C 1
ATOM 1788 O O . LYS A 1 217 ? -26.776 -2.596 29.260 1.00 86.75 217 LYS A O 1
ATOM 1793 N N . ILE A 1 218 ? -26.319 -0.851 27.930 1.00 87.44 218 ILE A N 1
ATOM 1794 C CA . ILE A 1 218 ? -27.326 0.041 28.513 1.00 87.44 218 ILE A CA 1
ATOM 1795 C C . ILE A 1 218 ? -28.733 -0.523 28.311 1.00 87.44 218 ILE A C 1
ATOM 1797 O O . ILE A 1 218 ? -29.481 -0.607 29.27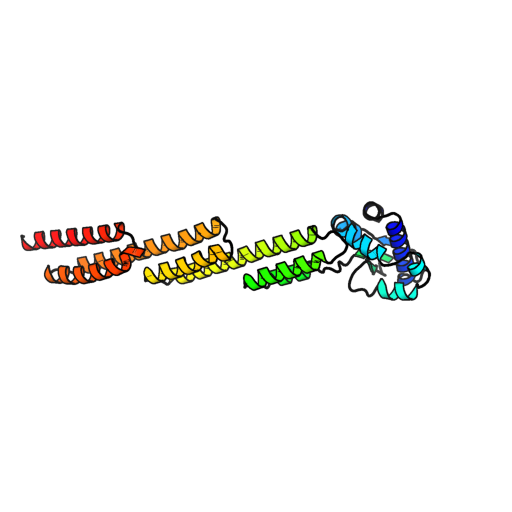5 1.00 87.44 218 ILE A O 1
ATOM 1801 N N . LEU A 1 219 ? -29.072 -0.952 27.093 1.00 88.44 219 LEU A N 1
ATOM 1802 C CA . LEU A 1 219 ? -30.386 -1.532 26.796 1.00 88.44 219 LEU A CA 1
ATOM 1803 C C . LEU A 1 219 ? -30.624 -2.843 27.556 1.00 88.44 219 LEU A C 1
ATOM 1805 O O . LEU A 1 219 ? -31.739 -3.110 27.991 1.00 88.44 219 LEU A O 1
ATOM 1809 N N . GLU A 1 220 ? -29.588 -3.668 27.718 1.00 88.38 220 GLU A N 1
ATOM 1810 C CA . GLU A 1 220 ? -29.651 -4.886 28.534 1.00 88.38 220 GLU A CA 1
ATOM 1811 C C . GLU A 1 220 ? -29.966 -4.558 30.000 1.00 88.38 220 GLU A C 1
ATOM 1813 O O . GLU A 1 220 ? -30.852 -5.175 30.587 1.00 88.38 220 GLU A O 1
ATOM 1818 N N . VAL A 1 221 ? -29.285 -3.554 30.566 1.00 87.00 221 VAL A N 1
ATOM 1819 C CA . VAL A 1 221 ? -29.530 -3.077 31.934 1.00 87.00 221 VAL A CA 1
ATOM 1820 C C . VAL A 1 221 ? -30.928 -2.478 32.065 1.00 87.00 221 VAL A C 1
ATOM 1822 O O . VAL A 1 221 ? -31.624 -2.805 33.013 1.00 87.00 221 VAL A O 1
ATOM 1825 N N . GLU A 1 222 ? -31.373 -1.648 31.120 1.00 86.25 222 GLU A N 1
ATOM 1826 C CA . GLU A 1 222 ? -32.718 -1.054 31.140 1.00 86.25 222 GLU A CA 1
ATOM 1827 C C . GLU A 1 222 ? -33.820 -2.118 31.109 1.00 86.25 222 GLU A C 1
ATOM 1829 O O . GLU A 1 222 ? -34.787 -2.012 31.856 1.00 86.25 222 GLU A O 1
ATOM 1834 N N . ARG A 1 223 ? -33.663 -3.169 30.294 1.00 88.25 223 ARG A N 1
ATOM 1835 C CA . ARG A 1 223 ? -34.610 -4.293 30.269 1.00 88.25 223 ARG A CA 1
ATOM 1836 C C . ARG A 1 223 ? -34.621 -5.051 31.590 1.00 88.25 223 ARG A C 1
ATOM 1838 O O . ARG A 1 223 ? -35.689 -5.295 32.128 1.00 88.25 223 ARG A O 1
ATOM 1845 N N . ALA A 1 224 ? -33.445 -5.367 32.132 1.00 87.31 224 ALA A N 1
ATOM 1846 C CA . ALA A 1 224 ? -33.353 -6.044 33.420 1.00 87.31 224 ALA A CA 1
ATOM 1847 C C . ALA A 1 224 ? -33.972 -5.208 34.553 1.00 87.31 224 ALA A C 1
ATOM 1849 O O . ALA A 1 224 ? -34.674 -5.755 35.391 1.00 87.31 224 ALA A O 1
ATOM 1850 N N . LEU A 1 225 ? -33.757 -3.888 34.555 1.00 85.44 225 LEU A N 1
ATOM 1851 C CA . LEU A 1 225 ? -34.365 -2.975 35.526 1.00 85.44 225 LEU A CA 1
ATOM 1852 C C . LEU A 1 225 ? -35.892 -2.901 35.392 1.00 85.44 225 LEU A C 1
ATOM 1854 O O . LEU A 1 225 ? -36.563 -2.775 36.407 1.00 85.44 225 LEU A O 1
ATOM 1858 N N . ALA A 1 226 ? -36.438 -2.996 34.176 1.00 84.69 226 ALA A N 1
ATOM 1859 C CA . ALA A 1 226 ? -37.885 -3.004 33.953 1.00 84.69 226 ALA A CA 1
ATOM 1860 C C . ALA A 1 226 ? -38.571 -4.284 34.467 1.00 84.69 226 ALA A C 1
ATOM 1862 O O . ALA A 1 226 ? -39.736 -4.234 34.854 1.00 84.69 226 ALA A O 1
ATOM 1863 N N . ASP A 1 227 ? -37.855 -5.410 34.482 1.00 86.94 227 ASP A N 1
ATOM 1864 C CA . ASP A 1 227 ? -38.374 -6.694 34.969 1.00 86.94 227 ASP A CA 1
ATOM 1865 C C . ASP A 1 227 ? -38.281 -6.833 36.505 1.00 86.94 227 ASP A C 1
ATOM 1867 O O . ASP A 1 227 ? -38.945 -7.688 37.096 1.00 86.94 227 ASP A O 1
ATOM 1871 N N . ILE A 1 228 ? -37.466 -6.004 37.168 1.00 86.19 228 ILE A N 1
ATOM 1872 C CA . ILE A 1 228 ? -37.260 -6.043 38.621 1.00 86.19 228 ILE A CA 1
ATOM 1873 C C . ILE A 1 228 ? -38.404 -5.318 39.334 1.00 86.19 228 ILE A C 1
ATOM 1875 O O . ILE A 1 228 ? -38.647 -4.133 39.124 1.00 86.19 228 ILE A O 1
ATOM 1879 N N . THR A 1 229 ? -39.071 -6.026 40.246 1.00 78.81 229 THR A N 1
ATOM 1880 C CA . THR A 1 229 ? -40.199 -5.492 41.038 1.00 78.81 229 THR A CA 1
ATOM 1881 C C . THR A 1 229 ? -39.891 -5.376 42.530 1.00 78.81 229 THR A C 1
ATOM 1883 O O . THR A 1 229 ? -40.656 -4.760 43.268 1.00 78.81 229 THR A O 1
ATOM 1886 N N . LYS A 1 230 ? -38.765 -5.937 42.996 1.00 82.81 230 LYS A N 1
ATOM 1887 C CA . LYS A 1 230 ? -38.351 -5.917 44.407 1.00 82.81 230 LYS A CA 1
ATOM 1888 C C . LYS A 1 230 ? -37.016 -5.211 44.607 1.00 82.81 230 LYS A C 1
ATOM 1890 O O . LYS A 1 230 ? -36.094 -5.349 43.808 1.00 82.81 230 LYS A O 1
ATOM 1895 N N . ILE A 1 231 ? -36.891 -4.533 45.747 1.00 79.50 231 ILE A N 1
ATOM 1896 C CA . ILE A 1 231 ? -35.674 -3.808 46.142 1.00 79.50 231 ILE A CA 1
ATOM 1897 C C . ILE A 1 231 ? -34.486 -4.763 46.360 1.00 79.50 231 ILE A C 1
ATOM 1899 O O . ILE A 1 231 ? -33.366 -4.439 45.970 1.00 79.50 231 ILE A O 1
ATOM 1903 N N . ASP A 1 232 ? -34.715 -5.957 46.912 1.00 81.44 232 ASP A N 1
ATOM 1904 C CA . ASP A 1 232 ? -33.646 -6.949 47.113 1.00 81.44 232 ASP A CA 1
ATOM 1905 C C . ASP A 1 232 ? -33.077 -7.455 45.775 1.00 81.44 232 ASP A C 1
ATOM 1907 O O . ASP A 1 232 ? -31.863 -7.532 45.598 1.00 81.44 232 ASP A O 1
ATOM 1911 N N . GLU A 1 233 ? -33.946 -7.699 44.787 1.00 84.25 233 GLU A N 1
ATOM 1912 C CA . GLU A 1 233 ? -33.551 -8.110 43.431 1.00 84.25 233 GLU A CA 1
ATOM 1913 C C . GLU A 1 233 ? -32.759 -7.004 42.706 1.00 84.25 233 GLU A C 1
ATOM 1915 O O . GLU A 1 233 ? -31.822 -7.292 41.955 1.00 84.25 233 GLU A O 1
ATOM 1920 N N . LEU A 1 234 ? -33.083 -5.732 42.976 1.00 84.25 234 LEU A N 1
ATOM 1921 C CA . LEU A 1 234 ? -32.340 -4.578 42.466 1.00 84.25 234 LEU A CA 1
ATOM 1922 C C . LEU A 1 234 ? -30.921 -4.510 43.047 1.00 84.25 234 LEU A C 1
ATOM 1924 O O . LEU A 1 234 ? -29.966 -4.286 42.299 1.00 84.25 234 LEU A O 1
ATOM 1928 N N . ASN A 1 235 ? -30.773 -4.721 44.358 1.00 83.06 235 ASN A N 1
ATOM 1929 C CA . ASN A 1 235 ? -29.473 -4.710 45.033 1.00 83.06 235 ASN A CA 1
ATOM 1930 C C . ASN A 1 235 ? -28.577 -5.861 44.548 1.00 83.06 235 ASN A C 1
ATOM 1932 O O . ASN A 1 235 ? -27.416 -5.631 44.197 1.00 83.06 235 ASN A O 1
ATOM 1936 N N . ASP A 1 236 ? -29.130 -7.069 44.415 1.00 86.75 236 ASP A N 1
ATOM 1937 C CA . ASP A 1 236 ? -28.415 -8.231 43.873 1.00 86.75 236 ASP A CA 1
ATOM 1938 C C . ASP A 1 236 ? -27.947 -8.002 42.426 1.00 86.75 236 ASP A C 1
ATOM 1940 O O . ASP A 1 236 ? -26.862 -8.436 42.014 1.00 86.75 236 ASP A O 1
ATOM 1944 N N . TYR A 1 237 ? -28.765 -7.325 41.614 1.00 86.19 237 TYR A N 1
ATOM 1945 C CA . TYR A 1 237 ? -28.395 -6.972 40.246 1.00 86.19 237 TYR A CA 1
ATOM 1946 C C . TYR A 1 237 ? -27.335 -5.863 40.206 1.00 86.19 237 TYR A C 1
ATOM 1948 O O . TYR A 1 237 ? -26.387 -5.939 39.414 1.00 86.19 237 TYR A O 1
ATOM 1956 N N . TRP A 1 238 ? -27.433 -4.876 41.098 1.00 85.88 238 TRP A N 1
ATOM 1957 C CA . TRP A 1 238 ? -26.446 -3.810 41.236 1.00 85.88 238 TRP A CA 1
ATOM 1958 C C . TRP A 1 238 ? -25.059 -4.353 41.581 1.00 85.88 238 TRP A C 1
ATOM 1960 O O . TRP A 1 238 ? -24.087 -3.983 40.924 1.00 85.88 238 TRP A O 1
ATOM 1970 N N . GLU A 1 239 ? -24.939 -5.294 42.522 1.00 87.31 239 GLU A N 1
ATOM 1971 C CA . GLU A 1 239 ? -23.645 -5.901 42.864 1.00 87.31 239 GLU A CA 1
ATOM 1972 C C . GLU A 1 239 ? -22.979 -6.583 41.658 1.00 87.31 239 GLU A C 1
ATOM 1974 O O . GLU A 1 239 ? -21.778 -6.409 41.406 1.00 87.31 239 GLU A O 1
ATOM 1979 N N . LYS A 1 240 ? -23.767 -7.300 40.845 1.00 87.56 240 LYS A N 1
ATOM 1980 C CA . LYS A 1 240 ? -23.289 -7.932 39.603 1.00 87.56 240 LYS A CA 1
ATOM 1981 C C . LYS A 1 240 ? -22.815 -6.889 38.589 1.00 87.56 240 LYS A C 1
ATOM 1983 O O . LYS A 1 240 ? -21.760 -7.066 37.971 1.00 87.56 240 LYS A O 1
ATOM 1988 N N . ILE A 1 241 ? -23.555 -5.791 38.433 1.00 87.50 241 ILE A N 1
ATOM 1989 C CA . ILE A 1 241 ? -23.198 -4.699 37.521 1.00 87.50 241 ILE A CA 1
ATOM 1990 C C . ILE A 1 241 ? -21.972 -3.925 38.010 1.00 87.50 241 ILE A C 1
ATOM 1992 O O . ILE A 1 241 ? -21.099 -3.625 37.201 1.00 87.50 241 ILE A O 1
ATOM 1996 N N . VAL A 1 242 ? -21.819 -3.675 39.309 1.00 85.81 242 VAL A N 1
ATOM 1997 C CA . VAL A 1 242 ? -20.625 -3.021 39.868 1.00 85.81 242 VAL A CA 1
ATOM 1998 C C . VAL A 1 242 ? -19.369 -3.854 39.610 1.00 85.81 242 VAL A C 1
ATOM 2000 O O . VAL A 1 242 ? -18.333 -3.306 39.221 1.00 85.81 242 VAL A O 1
ATOM 2003 N N . LEU A 1 243 ? -19.440 -5.180 39.770 1.00 84.94 243 LEU A N 1
ATOM 2004 C CA . LEU A 1 243 ? -18.330 -6.079 39.433 1.00 84.94 243 LEU A CA 1
ATOM 2005 C C . LEU A 1 243 ? -17.997 -6.046 37.934 1.00 84.94 243 LEU A C 1
ATOM 2007 O O . LEU A 1 243 ? -16.819 -6.065 37.566 1.00 84.94 243 LEU A O 1
ATOM 2011 N N . TYR A 1 244 ? -19.014 -5.968 37.074 1.00 82.88 244 TYR A N 1
ATOM 2012 C CA . TYR A 1 244 ? -18.838 -5.807 35.631 1.00 82.88 244 TYR A CA 1
ATOM 2013 C C . TYR A 1 244 ? -18.197 -4.456 35.278 1.00 82.88 244 TYR A C 1
ATOM 2015 O O . TYR A 1 244 ? -17.206 -4.415 34.546 1.00 82.88 244 TYR A O 1
ATOM 2023 N N . LEU A 1 245 ? -18.693 -3.353 35.842 1.00 82.94 245 LEU A N 1
ATOM 2024 C CA . LEU A 1 245 ? -18.167 -2.009 35.616 1.00 82.94 245 LEU A CA 1
ATOM 2025 C C . LEU A 1 245 ? -16.715 -1.902 36.071 1.00 82.94 245 LEU A C 1
ATOM 2027 O O . LEU A 1 245 ? -15.878 -1.460 35.296 1.00 82.94 245 LEU A O 1
ATOM 2031 N N . LYS A 1 246 ? -16.358 -2.412 37.257 1.00 83.00 246 LYS A N 1
ATOM 2032 C CA . LYS A 1 246 ? -14.958 -2.419 37.724 1.00 83.00 246 LYS A CA 1
ATOM 2033 C C . LYS A 1 246 ? -14.007 -3.120 36.750 1.00 83.00 246 LYS A C 1
ATOM 2035 O O . LYS A 1 246 ? -12.892 -2.648 36.549 1.00 83.00 246 LYS A O 1
ATOM 2040 N N . LYS A 1 247 ? -14.440 -4.221 36.126 1.00 82.50 247 LYS A N 1
ATOM 2041 C CA . LYS A 1 247 ? -13.639 -4.949 35.124 1.00 82.50 247 LYS A CA 1
ATOM 2042 C C . LYS A 1 247 ? -13.533 -4.207 33.788 1.00 82.50 247 LYS A C 1
ATOM 2044 O O . LYS A 1 247 ? -12.543 -4.371 33.081 1.00 82.50 247 LYS A O 1
ATOM 2049 N N . THR A 1 248 ? -14.534 -3.397 33.455 1.00 81.19 248 THR A N 1
ATOM 2050 C CA . THR A 1 248 ? -14.704 -2.792 32.124 1.00 81.19 248 THR A CA 1
ATOM 2051 C C . THR A 1 248 ? -14.351 -1.295 32.090 1.00 81.19 248 THR A C 1
ATOM 2053 O O . THR A 1 248 ? -14.089 -0.740 31.024 1.00 81.19 248 THR A O 1
ATOM 2056 N N . SER A 1 249 ? -14.273 -0.642 33.253 1.00 75.94 249 SER A N 1
ATOM 2057 C CA . SER A 1 249 ? -14.015 0.796 33.436 1.00 75.94 249 SER A CA 1
ATOM 2058 C C . SER A 1 249 ? -12.744 1.296 32.725 1.00 75.94 249 SER A C 1
ATOM 2060 O O . SER A 1 249 ? -12.818 2.349 32.083 1.00 75.94 249 SER A O 1
ATOM 2062 N N . PRO A 1 250 ? -11.616 0.544 32.686 1.00 81.19 250 PRO A N 1
ATOM 2063 C CA . PRO A 1 250 ? -10.435 0.954 31.917 1.00 81.19 250 PRO A CA 1
ATOM 2064 C C . PRO A 1 250 ? -10.688 1.132 30.412 1.00 81.19 250 PRO A C 1
ATOM 2066 O O . PRO A 1 250 ? -9.980 1.889 29.755 1.00 81.19 250 PRO A O 1
ATOM 2069 N N . TYR A 1 251 ? -11.695 0.448 29.863 1.00 78.19 251 TYR A N 1
ATOM 2070 C CA . TYR A 1 251 ? -11.986 0.406 28.427 1.00 78.19 251 TYR A CA 1
ATOM 2071 C C . TYR A 1 251 ? -13.199 1.270 28.047 1.00 78.19 251 TYR A C 1
ATOM 2073 O O . TYR A 1 251 ? -13.253 1.837 26.953 1.00 78.19 251 TYR A O 1
ATOM 2081 N N . CYS A 1 252 ? -14.165 1.401 28.961 1.00 73.38 252 CYS A N 1
ATOM 2082 C CA . CYS A 1 252 ? -15.391 2.172 28.766 1.00 73.38 252 CYS A CA 1
ATOM 2083 C C . CYS A 1 252 ? -15.307 3.621 29.239 1.00 73.38 252 CYS A C 1
ATOM 2085 O O . CYS A 1 252 ? -16.120 4.424 28.791 1.00 73.38 252 CYS A O 1
ATOM 2087 N N . GLY A 1 253 ? -14.355 3.980 30.099 1.00 77.44 253 GLY A N 1
ATOM 2088 C CA . GLY A 1 253 ? -14.276 5.320 30.674 1.00 77.44 253 GLY A CA 1
ATOM 2089 C C . GLY A 1 253 ? -15.391 5.623 31.685 1.00 77.44 253 GLY A C 1
ATOM 2090 O O . GLY A 1 253 ? -16.454 5.006 31.697 1.00 77.44 253 GLY A O 1
ATOM 2091 N N . LYS A 1 254 ? -15.142 6.625 32.535 1.00 77.56 254 LYS A N 1
ATOM 2092 C CA . LYS A 1 254 ? -15.976 6.942 33.710 1.00 77.56 254 LYS A CA 1
ATOM 2093 C C . LYS A 1 254 ? -17.393 7.419 33.374 1.00 77.56 254 LYS A C 1
ATOM 2095 O O . LYS A 1 254 ? -18.300 7.254 34.181 1.00 77.56 254 LYS A O 1
ATOM 2100 N N . GLU A 1 255 ? -17.603 8.006 32.197 1.00 80.50 255 GLU A N 1
ATOM 2101 C CA . GLU A 1 255 ? -18.924 8.490 31.767 1.00 80.50 255 GLU A CA 1
ATOM 2102 C C . GLU A 1 255 ? -19.947 7.355 31.640 1.00 80.50 255 GLU A C 1
ATOM 2104 O O . GLU A 1 255 ? -21.112 7.523 31.996 1.00 80.50 255 GLU A O 1
ATOM 2109 N N . PHE A 1 256 ? -19.502 6.181 31.184 1.00 82.06 256 PHE A N 1
ATOM 2110 C CA . PHE A 1 256 ? -20.350 4.997 31.081 1.00 82.06 256 PHE A CA 1
ATOM 2111 C C . PHE A 1 256 ? -20.791 4.498 32.463 1.00 82.06 256 PHE A C 1
ATOM 2113 O O . PHE A 1 256 ? -21.968 4.194 32.660 1.00 82.06 256 PHE A O 1
ATOM 2120 N N . ASP A 1 257 ? -19.870 4.496 33.429 1.00 83.12 257 ASP A N 1
ATOM 2121 C CA . ASP A 1 257 ? -20.148 4.106 34.813 1.00 83.12 257 ASP A CA 1
ATOM 2122 C C . ASP A 1 257 ? -21.213 5.035 35.432 1.00 83.12 257 ASP A C 1
ATOM 2124 O O . ASP A 1 257 ? -22.184 4.568 36.029 1.00 83.12 257 ASP A O 1
ATOM 2128 N N . VAL A 1 258 ? -21.094 6.351 35.204 1.00 84.00 258 VAL A N 1
ATOM 2129 C CA . VAL A 1 258 ? -22.076 7.354 35.660 1.00 84.00 258 VAL A CA 1
ATOM 2130 C C . VAL A 1 258 ? -23.439 7.164 34.987 1.00 84.00 258 VAL A C 1
ATOM 2132 O O . VAL A 1 258 ? -24.473 7.287 35.644 1.00 84.00 258 VAL A O 1
ATOM 2135 N N . MET A 1 259 ? -23.472 6.860 33.686 1.00 84.31 259 MET A N 1
ATOM 2136 C CA . MET A 1 259 ? -24.725 6.617 32.959 1.00 84.31 259 MET A CA 1
ATOM 2137 C C . MET A 1 259 ? -25.485 5.386 33.455 1.00 84.31 259 MET A C 1
ATOM 2139 O O . MET A 1 259 ? -26.714 5.370 33.371 1.00 84.31 259 MET A O 1
ATOM 2143 N N . ILE A 1 260 ? -24.777 4.355 33.918 1.00 85.19 260 ILE A N 1
ATOM 2144 C CA . ILE A 1 260 ? -25.404 3.174 34.512 1.00 85.19 260 ILE A CA 1
ATOM 2145 C C . ILE A 1 260 ? -25.885 3.490 35.929 1.00 85.19 260 ILE A C 1
ATOM 2147 O O . ILE A 1 260 ? -27.039 3.205 36.232 1.00 85.19 260 ILE A O 1
ATOM 2151 N N . ALA A 1 261 ? -25.065 4.147 36.757 1.00 85.06 261 ALA A N 1
ATOM 2152 C CA . ALA A 1 261 ? -25.453 4.530 38.118 1.00 85.06 261 ALA A CA 1
ATOM 2153 C C . ALA A 1 261 ? -26.758 5.347 38.143 1.00 85.06 261 ALA A C 1
ATOM 2155 O O . ALA A 1 261 ? -27.709 4.960 38.815 1.00 85.06 261 ALA A O 1
ATOM 2156 N N . LYS A 1 262 ? -26.868 6.379 37.292 1.00 85.94 262 LYS A N 1
ATOM 2157 C CA . LYS A 1 262 ? -28.082 7.211 37.187 1.00 85.94 262 LYS A CA 1
ATOM 2158 C C . LYS A 1 262 ? -29.358 6.424 36.865 1.00 85.94 262 LYS A C 1
ATOM 2160 O O . LYS A 1 262 ? -30.445 6.851 37.238 1.00 85.94 262 LYS A O 1
ATOM 2165 N N . ARG A 1 263 ? -29.254 5.306 36.140 1.00 83.81 263 ARG A N 1
ATOM 2166 C CA . ARG A 1 263 ? -30.413 4.460 35.806 1.00 83.81 263 ARG A CA 1
ATOM 2167 C C . ARG A 1 263 ? -30.856 3.606 36.983 1.00 83.81 263 ARG A C 1
ATOM 2169 O O . ARG A 1 263 ? -32.053 3.451 37.186 1.00 83.81 263 ARG A O 1
ATOM 2176 N N . PHE A 1 264 ? -29.903 3.086 37.752 1.00 83.50 264 PHE A N 1
ATOM 2177 C CA . PHE A 1 264 ? -30.204 2.382 38.995 1.00 83.50 264 PHE A CA 1
ATOM 2178 C C . PHE A 1 264 ? -30.821 3.323 40.032 1.00 83.50 264 PHE A C 1
ATOM 2180 O O . PHE A 1 264 ? -31.806 2.947 40.658 1.00 83.50 264 PHE A O 1
ATOM 2187 N N . ASP A 1 265 ? -30.316 4.557 40.146 1.00 82.88 265 ASP A N 1
ATOM 2188 C CA . ASP A 1 265 ? -30.901 5.581 41.021 1.00 82.88 265 ASP A CA 1
ATOM 2189 C C . ASP A 1 265 ? -32.365 5.873 40.643 1.00 82.88 265 ASP A C 1
ATOM 2191 O O . ASP A 1 265 ? -33.236 5.914 41.509 1.00 82.88 265 ASP A O 1
ATOM 2195 N N . ALA A 1 266 ? -32.658 6.008 39.344 1.00 83.81 266 ALA A N 1
ATOM 2196 C CA . ALA A 1 266 ? -34.019 6.227 38.851 1.00 83.81 266 ALA A CA 1
ATOM 2197 C C . ALA A 1 266 ? -34.945 5.017 39.084 1.00 83.81 266 ALA A C 1
ATOM 2199 O O . ALA A 1 266 ? -36.092 5.195 39.489 1.00 83.81 266 ALA A O 1
ATOM 2200 N N . ALA A 1 267 ? -34.457 3.793 38.858 1.00 81.19 267 ALA A N 1
ATOM 2201 C CA . ALA A 1 267 ? -35.228 2.573 39.108 1.00 81.19 267 ALA A CA 1
ATOM 2202 C C . ALA A 1 267 ? -35.539 2.389 40.601 1.00 81.19 267 ALA A C 1
ATOM 2204 O O . ALA A 1 267 ? -36.645 1.995 40.962 1.00 81.19 267 ALA A O 1
ATOM 2205 N N . LYS A 1 268 ? -34.583 2.728 41.473 1.00 82.44 268 LYS A N 1
ATOM 2206 C CA . LYS A 1 268 ? -34.773 2.702 42.922 1.00 82.44 268 LYS A CA 1
ATOM 2207 C C . LYS A 1 268 ? -35.842 3.703 43.370 1.00 82.44 268 LYS A C 1
ATOM 2209 O O . LYS A 1 268 ? -36.752 3.305 44.087 1.00 82.44 268 LYS A O 1
ATOM 2214 N N . ALA A 1 269 ? -35.771 4.950 42.898 1.00 81.00 269 ALA A N 1
ATOM 2215 C CA . ALA A 1 269 ? -36.764 5.977 43.219 1.00 81.00 269 ALA A CA 1
ATOM 2216 C C . ALA A 1 269 ? -38.189 5.559 42.802 1.00 81.00 269 ALA A C 1
ATOM 2218 O O . ALA A 1 269 ? -39.126 5.707 43.578 1.00 81.00 269 ALA A O 1
ATOM 2219 N N . GLY A 1 270 ? -38.347 4.956 41.616 1.00 77.25 270 GLY A N 1
ATOM 2220 C CA . GLY A 1 270 ? -39.651 4.465 41.153 1.00 77.25 270 GLY A CA 1
ATOM 2221 C C . GLY A 1 270 ? -40.220 3.305 41.983 1.00 77.25 270 GLY A C 1
ATOM 2222 O O . GLY A 1 270 ? -41.432 3.210 42.150 1.00 77.25 270 GLY A O 1
ATOM 2223 N N . LEU A 1 271 ? -39.367 2.432 42.532 1.00 76.38 271 LEU A N 1
ATOM 2224 C CA . LEU A 1 271 ? -39.793 1.342 43.422 1.00 76.38 271 LEU A CA 1
ATOM 2225 C C . LEU A 1 271 ? -40.115 1.822 44.846 1.00 76.38 271 LEU A C 1
ATOM 2227 O O . LEU A 1 271 ? -40.925 1.197 45.528 1.00 76.38 271 LEU A O 1
ATOM 2231 N N . GLU A 1 272 ? -39.487 2.906 45.304 1.00 71.88 272 GLU A N 1
ATOM 2232 C CA . GLU A 1 272 ? -39.813 3.554 46.580 1.00 71.88 272 GLU A CA 1
ATOM 2233 C C . GLU A 1 272 ? -41.180 4.260 46.490 1.00 71.88 272 GLU A C 1
ATOM 2235 O O . GLU A 1 272 ? -42.037 4.019 47.337 1.00 71.88 272 GLU A O 1
ATOM 2240 N N . GLU A 1 273 ? -41.455 4.991 45.401 1.00 68.31 273 GLU A N 1
ATOM 2241 C CA . GLU A 1 273 ? -42.766 5.621 45.151 1.00 68.31 273 GLU A CA 1
ATOM 2242 C C . GLU A 1 273 ? -43.918 4.602 45.023 1.00 68.31 273 GLU A C 1
ATOM 2244 O O . GLU A 1 273 ? -45.036 4.880 45.450 1.00 68.31 273 GLU A O 1
ATOM 2249 N N . TYR A 1 274 ? -43.663 3.410 44.468 1.00 59.72 274 TYR A N 1
ATOM 2250 C CA . TYR A 1 274 ? -44.680 2.358 44.307 1.00 59.72 274 TYR A CA 1
ATOM 2251 C C . TYR A 1 274 ? -44.962 1.566 45.599 1.00 59.72 274 TYR A C 1
ATOM 2253 O O . TYR A 1 274 ? -46.002 0.923 45.701 1.00 59.72 274 TYR A O 1
ATOM 2261 N N . ASN A 1 275 ? -44.042 1.581 46.571 1.00 57.38 275 ASN A N 1
ATOM 2262 C CA . ASN A 1 275 ? -44.232 0.950 47.885 1.00 57.38 275 ASN A CA 1
ATOM 2263 C C . ASN A 1 275 ? -44.834 1.911 48.929 1.00 57.38 275 ASN A C 1
ATOM 2265 O O . ASN A 1 275 ? -45.322 1.447 49.960 1.00 57.38 275 ASN A O 1
ATOM 2269 N N . GLU A 1 276 ? -44.786 3.226 48.687 1.00 52.72 276 GLU A N 1
ATOM 2270 C CA . GLU A 1 276 ? -45.422 4.253 49.529 1.00 52.72 276 GLU A CA 1
ATOM 2271 C C . GLU A 1 276 ? -46.864 4.605 49.098 1.00 52.72 276 GLU A C 1
ATOM 2273 O O . GLU A 1 276 ? -47.562 5.299 49.844 1.00 52.72 276 GLU A O 1
ATOM 2278 N N . ALA A 1 277 ? -47.319 4.122 47.933 1.00 48.41 277 ALA A N 1
ATOM 2279 C CA . ALA A 1 277 ? -48.677 4.288 47.393 1.00 48.41 277 ALA A CA 1
ATOM 2280 C C . ALA A 1 277 ? -49.589 3.082 47.686 1.00 48.41 277 ALA A C 1
ATOM 2282 O O . ALA A 1 277 ? -50.793 3.316 47.953 1.00 48.41 277 ALA A O 1
#

pLDDT: mean 83.35, std 9.04, range [48.41, 94.62]

Radius of gyration: 36.03 Å; chains: 1; bounding box: 85×28×102 Å

Secondary structure (DSSP, 8-state):
--HHHHHHTS-HHHHHHHHHHHHHHHHHHSTTSS--EEE-HHHHHHHHHHHHHHHHHHHTS-HHHHHH-HHHHHHHHHH-SSEEEEEEETTTTEEEEEEE-TT-HHHHHHHHHT---HHHHHHHHHHHHHHHTTSSS--HHHHHHHHHHHHHHHHHHHHHHHHHHHHHHHH---HHHHHHHHHHHHHHHHHHT--HHHHHHHHHHHHHHHHHHHHHHHHHHHHHHHH--SHHHHHHHHHHHHHHHHHHHHHH-HHHHHHHHHHHHHHHHHHHHHHH-

Foldseek 3Di:
DQLVLLVVLEDPQLSVLVVLLVVLVLCVQVVPPDDAAEAAPQVSVCCVVCSQVQRVLSVVDHPVRVVPCSVVSVCCADPDPFYWHWDADPVRRYIYIHGGHPLPLVVLLVVLLPDLDLVVNVVSLVVSVVVQVPDPTDCVVSNVVSVVSSVVNLQVSLVVLLVVLLVVLVPDLDLVVLVVSLVVSVVVCVVSVDDPVSNVSSVCSSVVSLVVNLVVVLVVLLVCLVPDQDPVSLVVVVVVVVVVCVVCCVRNPPVSVVVSVVSSVVSVVVNVVVVVD

Sequence (277 aa):
MGFERVSGYLTFDNRIKLLLLTLLGVKRAAGGKQATYIDFAVLGANIENRFEAVNDSLNSSSANELWQDRSRFRRRAFSRASGIIFNFNASQRVLTVDFRDPLAVPRRIDRIKSFDDVDKLKGYLHSSLMALRKYPFYTDDYEVALERAYEKRLAEIIDTMIDKCRKQVDSVSDFRELHSIYASLLNKSWEFGFSEDQIHRLNDIYLLRRDALRRHKILEVERALADITKIDELNDYWEKIVLYLKKTSPYCGKEFDVMIAKRFDAAKAGLEEYNEA